Protein AF-A0A0L0KNT8-F1 (afdb_monomer)

Structure (mmCIF, N/CA/C/O backbone):
data_AF-A0A0L0KNT8-F1
#
_entry.id   AF-A0A0L0KNT8-F1
#
loop_
_atom_site.group_PDB
_atom_site.id
_atom_site.type_symbol
_atom_site.label_atom_id
_atom_site.label_alt_id
_atom_site.label_comp_id
_atom_site.label_asym_id
_atom_site.label_entity_id
_atom_site.label_seq_id
_atom_site.pdbx_PDB_ins_code
_atom_site.Cartn_x
_atom_site.Cartn_y
_atom_site.Cartn_z
_atom_site.occupancy
_atom_site.B_iso_or_equiv
_atom_site.auth_seq_id
_atom_site.auth_comp_id
_atom_site.auth_asym_id
_atom_site.auth_atom_id
_atom_site.pdbx_PDB_model_num
ATOM 1 N N . MET A 1 1 ? 14.804 -10.723 41.175 1.00 29.88 1 MET A N 1
ATOM 2 C CA . MET A 1 1 ? 15.323 -9.445 40.642 1.00 29.88 1 MET A CA 1
ATOM 3 C C . MET A 1 1 ? 15.356 -9.593 39.135 1.00 29.88 1 MET A C 1
ATOM 5 O O . MET A 1 1 ? 15.985 -10.533 38.686 1.00 29.88 1 MET A O 1
ATOM 9 N N . SER A 1 2 ? 14.697 -8.823 38.293 1.00 32.34 2 SER A N 1
ATOM 10 C CA . SER A 1 2 ? 13.568 -7.904 38.384 1.00 32.34 2 SER A CA 1
ATOM 11 C C . SER A 1 2 ? 12.957 -7.936 36.984 1.00 32.34 2 SER A C 1
ATOM 13 O O . SER A 1 2 ? 13.668 -8.109 35.996 1.00 32.34 2 SER A O 1
ATOM 15 N N . ASP A 1 3 ? 11.644 -7.802 36.961 1.00 29.88 3 ASP A N 1
ATOM 16 C CA . ASP A 1 3 ? 10.773 -7.586 35.817 1.00 29.88 3 ASP A CA 1
ATOM 17 C C . ASP A 1 3 ? 11.380 -6.597 34.799 1.00 29.88 3 ASP A C 1
ATOM 19 O O . ASP A 1 3 ? 11.735 -5.472 35.154 1.00 29.88 3 ASP A O 1
ATOM 23 N N . GLN A 1 4 ? 11.537 -7.025 33.546 1.00 27.72 4 GLN A N 1
ATOM 24 C CA . GLN A 1 4 ? 11.661 -6.129 32.396 1.00 27.72 4 GLN A CA 1
ATOM 25 C C . GLN A 1 4 ? 10.495 -6.459 31.474 1.00 27.72 4 GLN A C 1
ATOM 27 O O . GLN A 1 4 ? 10.628 -7.160 30.470 1.00 27.72 4 GLN A O 1
ATOM 32 N N . SER A 1 5 ? 9.321 -5.983 31.882 1.00 27.03 5 SER A N 1
ATOM 33 C CA . SER A 1 5 ? 8.177 -5.803 31.008 1.00 27.03 5 SER A CA 1
ATOM 34 C C . SER A 1 5 ? 8.647 -5.091 29.744 1.00 27.03 5 SER A C 1
ATOM 36 O O . SER A 1 5 ? 9.167 -3.978 29.804 1.00 27.03 5 SER A O 1
ATOM 38 N N . TYR A 1 6 ? 8.483 -5.751 28.601 1.00 29.44 6 TYR A N 1
ATOM 39 C CA . TYR A 1 6 ? 8.631 -5.128 27.296 1.00 29.44 6 TYR A CA 1
ATOM 40 C C . TYR A 1 6 ? 7.567 -4.033 27.180 1.00 29.44 6 TYR A C 1
ATOM 42 O O . TYR A 1 6 ? 6.423 -4.305 26.818 1.00 29.44 6 TYR A O 1
ATOM 50 N N . GLU A 1 7 ? 7.935 -2.802 27.530 1.00 25.62 7 GLU A N 1
ATOM 51 C CA . GLU A 1 7 ? 7.176 -1.614 27.165 1.00 25.62 7 GLU A CA 1
ATOM 52 C C . GLU A 1 7 ? 7.064 -1.598 25.640 1.00 25.62 7 GLU A C 1
ATOM 54 O O . GLU A 1 7 ? 8.050 -1.525 24.899 1.00 25.62 7 GLU A O 1
ATOM 59 N N . CYS A 1 8 ? 5.835 -1.759 25.158 1.00 27.33 8 CYS A N 1
ATOM 60 C CA . CYS A 1 8 ? 5.511 -1.571 23.760 1.00 27.33 8 CYS A CA 1
ATOM 61 C C . CYS A 1 8 ? 5.682 -0.075 23.480 1.00 27.33 8 CYS A C 1
ATOM 63 O O . CYS A 1 8 ? 4.810 0.710 23.833 1.00 27.33 8 CYS A O 1
ATOM 65 N N . ASN A 1 9 ? 6.842 0.311 22.937 1.00 26.97 9 ASN A N 1
ATOM 66 C CA . ASN A 1 9 ? 7.165 1.697 22.598 1.00 26.97 9 ASN A CA 1
ATOM 67 C C . ASN A 1 9 ? 6.016 2.340 21.801 1.00 26.97 9 ASN A C 1
ATOM 69 O O . ASN A 1 9 ? 5.794 1.996 20.636 1.00 26.97 9 ASN A O 1
ATOM 73 N N . GLU A 1 10 ? 5.324 3.287 22.436 1.00 31.08 10 GLU A N 1
ATOM 74 C CA . GLU A 1 10 ? 4.189 4.043 21.892 1.00 31.08 10 GLU A CA 1
ATOM 75 C C . GLU A 1 10 ? 4.575 4.883 20.653 1.00 31.08 10 GLU A C 1
ATOM 77 O O . GLU A 1 10 ? 3.726 5.213 19.823 1.00 31.08 10 GLU A O 1
ATOM 82 N N . ASP A 1 11 ? 5.870 5.141 20.452 1.00 30.77 11 ASP A N 1
ATOM 83 C CA . ASP A 1 11 ? 6.382 6.078 19.445 1.00 30.77 11 ASP A CA 1
ATOM 84 C C . ASP A 1 11 ? 6.355 5.554 17.996 1.00 30.77 11 ASP A C 1
ATOM 86 O O . ASP A 1 11 ? 6.294 6.333 17.041 1.00 30.77 11 ASP A O 1
ATOM 90 N N . PHE A 1 12 ? 6.379 4.234 17.778 1.00 31.45 12 PHE A N 1
ATOM 91 C CA . PHE A 1 12 ? 6.441 3.682 16.413 1.00 31.45 12 PHE A CA 1
ATOM 92 C C . PHE A 1 12 ? 5.079 3.593 15.720 1.00 31.45 12 PHE A C 1
ATOM 94 O O . PHE A 1 12 ? 5.021 3.478 14.492 1.00 31.45 12 PHE A O 1
ATOM 101 N N . ASP A 1 13 ? 3.983 3.688 16.474 1.00 40.84 13 ASP A N 1
ATOM 102 C CA . ASP A 1 13 ? 2.634 3.671 15.914 1.00 40.84 13 ASP A CA 1
ATOM 103 C C . ASP A 1 13 ? 2.176 5.067 15.453 1.00 40.84 13 ASP A C 1
ATOM 105 O O . ASP A 1 13 ? 1.197 5.198 14.712 1.00 40.84 13 ASP A O 1
ATOM 109 N N . GLU A 1 14 ? 2.874 6.139 15.833 1.00 39.34 14 GLU A N 1
ATOM 110 C CA . GLU A 1 14 ? 2.407 7.509 15.619 1.00 39.34 14 GLU A CA 1
ATOM 111 C C . GLU A 1 14 ? 2.645 8.026 14.184 1.00 39.34 14 GLU A C 1
ATOM 113 O O . GLU A 1 14 ? 1.783 8.702 13.610 1.00 39.34 14 GLU A O 1
ATOM 118 N N . ALA A 1 15 ? 3.743 7.624 13.541 1.00 39.00 15 ALA A N 1
ATOM 119 C CA . ALA A 1 15 ? 4.180 8.169 12.257 1.00 39.00 15 ALA A CA 1
ATOM 120 C C . ALA A 1 15 ? 3.495 7.503 11.043 1.00 39.00 15 ALA A C 1
ATOM 122 O O . ALA A 1 15 ? 3.937 6.472 10.540 1.00 39.00 15 ALA A O 1
ATOM 123 N N . GLY A 1 16 ? 2.428 8.126 10.524 1.00 44.94 16 GLY A N 1
ATOM 124 C CA . GLY A 1 16 ? 1.939 7.842 9.162 1.00 44.94 16 GLY A CA 1
ATOM 125 C C . GLY A 1 16 ? 0.430 7.919 8.923 1.00 44.94 16 GLY A C 1
ATOM 126 O O . GLY A 1 16 ? -0.003 7.738 7.788 1.00 44.94 16 GLY A O 1
ATOM 127 N N . TRP A 1 17 ? -0.380 8.184 9.952 1.00 63.06 17 TRP A N 1
ATOM 128 C CA . TRP A 1 17 ? -1.828 7.917 9.891 1.00 63.06 17 TRP A CA 1
ATOM 129 C C . TRP A 1 17 ? -2.725 9.097 10.293 1.00 63.06 17 TRP A C 1
ATOM 131 O O . TRP A 1 17 ? -3.923 8.901 10.509 1.00 63.06 17 TRP A O 1
ATOM 141 N N . SER A 1 18 ? -2.158 10.299 10.423 1.00 63.91 18 SER A N 1
ATOM 142 C CA . SER A 1 18 ? -2.905 11.542 10.640 1.00 63.91 18 SER A CA 1
ATOM 143 C C . SER A 1 18 ? -3.620 11.996 9.363 1.00 63.91 18 SER A C 1
ATOM 145 O O . SER A 1 18 ? -3.081 11.833 8.266 1.00 63.91 18 SER A O 1
ATOM 147 N N . VAL A 1 19 ? -4.818 12.559 9.509 1.00 63.69 19 VAL A N 1
ATOM 148 C CA . VAL A 1 19 ? -5.549 13.246 8.431 1.00 63.69 19 VAL A CA 1
ATOM 149 C C . VAL A 1 19 ? -5.047 14.684 8.358 1.00 63.69 19 VAL A C 1
ATOM 151 O O . VAL A 1 19 ? -4.993 15.362 9.387 1.00 63.69 19 VAL A O 1
ATOM 154 N N . GLU A 1 20 ? -4.626 15.126 7.175 1.00 65.38 20 GLU A N 1
ATOM 155 C CA . GLU A 1 20 ? -4.210 16.510 6.946 1.00 65.38 20 GLU A CA 1
ATOM 156 C C . GLU A 1 20 ? -5.408 17.358 6.514 1.00 65.38 20 GLU A C 1
ATOM 158 O O . GLU A 1 20 ? -6.350 16.868 5.894 1.00 65.38 20 GLU A O 1
ATOM 163 N N . VAL A 1 21 ? -5.380 18.642 6.875 1.00 58.69 21 VAL A N 1
ATOM 164 C CA . VAL A 1 21 ? -6.458 19.579 6.543 1.00 58.69 21 VAL A CA 1
ATOM 165 C C . VAL A 1 21 ? -6.535 19.731 5.024 1.00 58.69 21 VAL A C 1
ATOM 167 O O . VAL A 1 21 ? -5.555 20.136 4.397 1.00 58.69 21 VAL A O 1
ATOM 170 N N . GLY A 1 22 ? -7.702 19.438 4.448 1.00 59.66 22 GLY A N 1
ATOM 171 C CA . GLY A 1 22 ? -7.943 19.476 3.004 1.00 59.66 22 GLY A CA 1
ATOM 172 C C . GLY A 1 22 ? -7.783 18.132 2.284 1.00 59.66 22 GLY A C 1
ATOM 173 O O . GLY A 1 22 ? -7.920 18.097 1.061 1.00 59.66 22 GLY A O 1
ATOM 174 N N . ASP A 1 23 ? -7.525 17.032 3.001 1.00 67.88 23 ASP A N 1
ATOM 175 C CA . ASP A 1 23 ? -7.540 15.687 2.418 1.00 67.88 23 ASP A CA 1
ATOM 176 C C . ASP A 1 23 ? -8.951 15.338 1.900 1.00 67.88 23 ASP A C 1
ATOM 178 O O . ASP A 1 23 ? -9.941 15.470 2.616 1.00 67.88 23 ASP A O 1
ATOM 182 N N . GLU A 1 24 ? -9.072 14.774 0.692 1.00 70.75 24 GLU A N 1
ATOM 183 C CA . GLU A 1 24 ? -10.379 14.337 0.148 1.00 70.75 24 GLU A CA 1
ATOM 184 C C . GLU A 1 24 ? -11.094 13.311 1.046 1.00 70.75 24 GLU A C 1
ATOM 186 O O . GLU A 1 24 ? -12.317 13.174 1.020 1.00 70.75 24 GLU A O 1
ATOM 191 N N . VAL A 1 25 ? -10.323 12.565 1.842 1.00 78.62 25 VAL A N 1
ATOM 192 C CA . VAL A 1 25 ? -10.839 11.568 2.784 1.00 78.62 25 VAL A CA 1
ATOM 193 C C . VAL A 1 25 ? -11.255 12.178 4.124 1.00 78.62 25 VAL A C 1
ATOM 195 O O . VAL A 1 25 ? -11.935 11.502 4.892 1.00 78.62 25 VAL A O 1
ATOM 198 N N . GLU A 1 26 ? -10.892 13.432 4.408 1.00 83.50 26 GLU A N 1
ATOM 199 C CA . GLU A 1 26 ? -11.141 14.103 5.688 1.00 83.50 26 GLU A CA 1
ATOM 200 C C . GLU A 1 26 ? -12.624 14.074 6.096 1.00 83.50 26 GLU A C 1
ATOM 202 O O . GLU A 1 26 ? -12.901 13.589 7.198 1.00 83.50 26 GLU A O 1
ATOM 207 N N . PRO A 1 27 ? -13.601 14.450 5.242 1.00 89.25 27 PRO A N 1
ATOM 208 C CA . PRO A 1 27 ? -15.012 14.428 5.637 1.00 89.25 27 PRO A CA 1
ATOM 209 C C . PRO A 1 27 ? -15.505 13.017 5.980 1.00 89.25 27 PRO A C 1
ATOM 211 O O . PRO A 1 27 ? -16.296 12.827 6.902 1.00 89.25 27 PRO A O 1
ATOM 214 N N . MET A 1 28 ? -15.009 12.004 5.262 1.00 91.00 28 MET A N 1
ATOM 215 C CA . MET A 1 28 ? -15.363 10.607 5.510 1.00 91.00 28 MET A CA 1
ATOM 216 C C . MET A 1 28 ? -14.771 10.113 6.831 1.00 91.00 28 MET A C 1
ATOM 218 O O . MET A 1 28 ? -15.457 9.445 7.601 1.00 91.00 28 MET A O 1
ATOM 222 N N . VAL A 1 29 ? -13.508 10.437 7.110 1.00 91.44 29 VAL A N 1
ATOM 223 C CA . VAL A 1 29 ? -12.837 10.018 8.347 1.00 91.44 29 VAL A CA 1
ATOM 224 C C . VAL A 1 29 ? -13.453 10.722 9.558 1.00 91.44 29 VAL A C 1
ATOM 226 O O . VAL A 1 29 ? -13.669 10.078 10.582 1.00 91.44 29 VAL A O 1
ATOM 229 N N . GLN A 1 30 ? -13.822 11.999 9.430 1.00 93.88 30 GLN A N 1
ATOM 230 C CA . GLN A 1 30 ? -14.589 12.722 10.446 1.00 93.88 30 GLN A CA 1
ATOM 231 C C . GLN A 1 30 ? -15.959 12.083 10.691 1.00 93.88 30 GLN A C 1
ATOM 233 O O . GLN A 1 30 ? -16.316 11.851 11.843 1.00 93.88 30 GLN A O 1
ATOM 238 N N . ALA A 1 31 ? -16.699 11.725 9.636 1.00 95.75 31 ALA A N 1
ATOM 239 C CA . ALA A 1 31 ? -17.991 11.054 9.779 1.00 95.75 31 ALA A CA 1
ATOM 240 C C . ALA A 1 31 ? -17.870 9.710 10.522 1.00 95.75 31 ALA A C 1
ATOM 242 O O . ALA A 1 31 ? -18.667 9.424 11.416 1.00 95.75 31 ALA A O 1
ATOM 243 N N . VAL A 1 32 ? -16.845 8.908 10.210 1.00 96.31 32 VAL A N 1
ATOM 244 C CA . VAL A 1 32 ? -16.580 7.646 10.922 1.00 96.31 32 VAL A CA 1
ATOM 245 C C . VAL A 1 32 ? -16.162 7.889 12.373 1.00 96.31 32 VAL A C 1
ATOM 247 O O . VAL A 1 32 ? -16.611 7.162 13.256 1.00 96.31 32 VAL A O 1
ATOM 250 N N . GLY A 1 33 ? -15.351 8.914 12.642 1.00 96.81 33 GLY A N 1
ATOM 251 C CA . GLY A 1 33 ? -14.981 9.307 14.004 1.00 96.81 33 GLY A CA 1
ATOM 252 C C . GLY A 1 33 ? -16.194 9.699 14.853 1.00 96.81 33 GLY A C 1
ATOM 253 O O . GLY A 1 33 ? -16.339 9.233 15.984 1.00 96.81 33 GLY A O 1
ATOM 254 N N . LEU A 1 34 ? -17.118 10.476 14.283 1.00 97.56 34 LEU A N 1
ATOM 255 C CA . LEU A 1 34 ? -18.372 10.851 14.940 1.00 97.56 34 LEU A CA 1
ATOM 256 C C . LEU A 1 34 ? -19.270 9.639 15.204 1.00 97.56 34 LEU A C 1
ATOM 258 O O . LEU A 1 34 ? -19.842 9.534 16.288 1.00 97.56 34 LEU A O 1
ATOM 262 N N . LEU A 1 35 ? -19.369 8.707 14.252 1.00 97.50 35 LEU A N 1
ATOM 263 C CA . LEU A 1 35 ? -20.126 7.470 14.445 1.00 97.50 35 LEU A CA 1
ATOM 264 C C . LEU A 1 35 ? -19.513 6.600 15.549 1.00 97.50 35 LEU A C 1
ATOM 266 O O . LEU A 1 35 ? -20.238 6.100 16.403 1.00 97.50 35 LEU A O 1
ATOM 270 N N . LEU A 1 36 ? -18.184 6.462 15.575 1.00 97.69 36 LEU A N 1
ATOM 271 C CA . LEU A 1 36 ? -17.470 5.750 16.636 1.00 97.69 36 LEU A CA 1
ATOM 272 C C . LEU A 1 36 ? -17.775 6.354 18.010 1.00 97.69 36 LEU A C 1
ATOM 274 O O . LEU A 1 36 ? -18.110 5.624 18.943 1.00 97.69 36 LEU A O 1
ATOM 278 N N . LYS A 1 37 ? -17.714 7.686 18.114 1.00 97.94 37 LYS A N 1
ATOM 279 C CA . LYS A 1 37 ? -18.064 8.414 19.335 1.00 97.94 37 LYS A CA 1
ATOM 280 C C . LYS A 1 37 ? -19.510 8.147 19.756 1.00 97.94 37 LYS A C 1
ATOM 282 O O . LYS A 1 37 ? -19.755 7.830 20.916 1.00 97.94 37 LYS A O 1
ATOM 287 N N . PHE A 1 38 ? -20.450 8.230 18.816 1.00 97.75 38 PHE A N 1
ATOM 288 C CA . PHE A 1 38 ? -21.864 7.957 19.069 1.00 97.75 38 PHE A CA 1
ATOM 289 C C . PHE A 1 38 ? -22.094 6.527 19.576 1.00 97.75 38 PHE A C 1
ATOM 291 O O . PHE A 1 38 ? -22.816 6.334 20.555 1.00 97.75 38 PHE A O 1
ATOM 298 N N . CYS A 1 39 ? -21.458 5.526 18.960 1.00 97.31 39 CYS A N 1
ATOM 299 C CA . CYS A 1 39 ? -21.545 4.135 19.407 1.00 97.31 39 CYS A CA 1
ATOM 300 C C . CYS A 1 39 ? -20.971 3.959 20.818 1.00 97.31 39 CYS A C 1
ATOM 302 O O . CYS A 1 39 ? -21.594 3.297 21.644 1.00 97.31 39 CYS A O 1
ATOM 304 N N . ARG A 1 40 ? -19.833 4.596 21.126 1.00 97.81 40 ARG A N 1
ATOM 305 C CA . ARG A 1 40 ? -19.233 4.551 22.466 1.00 97.81 40 ARG A CA 1
ATOM 306 C C . ARG A 1 40 ? -20.164 5.144 23.524 1.00 97.81 40 ARG A C 1
ATOM 308 O O . ARG A 1 40 ? -20.372 4.537 24.571 1.00 97.81 40 ARG A O 1
ATOM 315 N N . GLU A 1 41 ? -20.725 6.320 23.253 1.00 97.56 41 GLU A N 1
ATOM 316 C CA . GLU A 1 41 ? -21.647 7.001 24.170 1.00 97.56 41 GLU A CA 1
ATOM 317 C C . GLU A 1 41 ? -22.957 6.221 24.341 1.00 97.56 41 GLU A C 1
ATOM 319 O O . GLU A 1 41 ? -23.459 6.112 25.456 1.00 97.56 41 GLU A O 1
ATOM 324 N N . SER A 1 42 ? -23.459 5.598 23.271 1.00 96.62 42 SER A N 1
ATOM 325 C CA . SER A 1 42 ? -24.647 4.731 23.318 1.00 96.62 42 SER A CA 1
ATOM 326 C C . SER A 1 42 ? -24.417 3.452 24.130 1.00 96.62 42 SER A C 1
ATOM 328 O O . SER A 1 42 ? -25.347 2.950 24.754 1.00 96.62 42 SER A O 1
ATOM 330 N N . ALA A 1 43 ? -23.180 2.948 24.162 1.00 96.06 43 ALA A N 1
ATOM 331 C CA . ALA A 1 43 ? -22.766 1.840 25.020 1.00 96.06 43 ALA A CA 1
ATOM 332 C C . ALA A 1 43 ? -22.496 2.268 26.479 1.00 96.06 43 ALA A C 1
ATOM 334 O O . ALA A 1 43 ? -22.154 1.430 27.311 1.00 96.06 43 ALA A O 1
ATOM 335 N N . GLY A 1 44 ? -22.624 3.561 26.8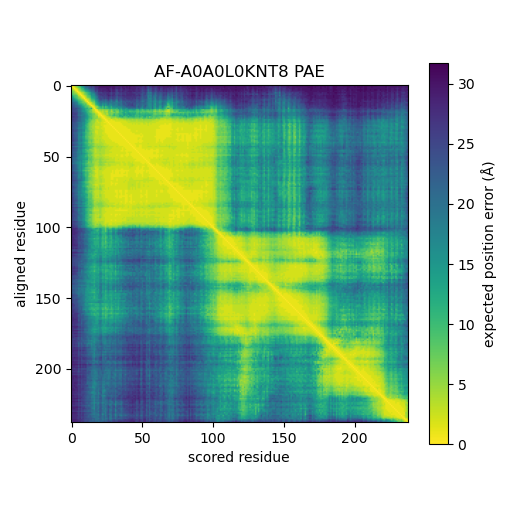05 1.00 96.38 44 GLY A N 1
ATOM 336 C CA . GLY A 1 44 ? -22.389 4.092 28.150 1.00 96.38 44 GLY A CA 1
ATOM 337 C C . GLY A 1 44 ? -20.920 4.111 28.578 1.00 96.38 44 GLY A C 1
ATOM 338 O O . GLY A 1 44 ? -20.644 4.267 29.763 1.00 96.38 44 GLY A O 1
ATOM 339 N N . MET A 1 45 ? -19.977 3.959 27.643 1.00 97.12 45 MET A N 1
ATOM 340 C CA . MET A 1 45 ? -18.549 3.892 27.957 1.00 97.12 45 MET A CA 1
ATOM 341 C C . MET A 1 45 ? -17.900 5.275 27.905 1.00 97.12 45 MET A C 1
ATOM 343 O O . MET A 1 45 ? -18.074 6.036 26.949 1.00 97.12 45 MET A O 1
ATOM 347 N N . SER A 1 46 ? -17.072 5.594 28.893 1.00 97.25 46 SER A N 1
ATOM 348 C CA . SER A 1 46 ? -16.157 6.733 28.821 1.00 97.25 46 SER A CA 1
ATOM 349 C C . SER A 1 46 ? -15.011 6.469 27.834 1.00 97.25 46 SER A C 1
ATOM 351 O O . SER A 1 46 ? -14.725 5.333 27.451 1.00 97.25 46 SER A O 1
ATOM 353 N N . VAL A 1 47 ? -14.311 7.533 27.428 1.00 96.44 47 VAL A N 1
ATOM 354 C CA . VAL A 1 47 ? -13.103 7.416 26.589 1.00 96.44 47 VAL A CA 1
ATOM 355 C C . VAL A 1 47 ? -12.036 6.552 27.271 1.00 96.44 47 VAL A C 1
ATOM 357 O O . VAL A 1 47 ? -11.377 5.773 26.593 1.00 96.44 47 VAL A O 1
ATOM 360 N N . VAL A 1 48 ? -11.895 6.661 28.596 1.00 95.81 48 VAL A N 1
ATOM 361 C CA . VAL A 1 48 ? -10.910 5.910 29.393 1.00 95.81 48 VAL A CA 1
ATOM 362 C C . VAL A 1 48 ? -11.230 4.417 29.393 1.00 95.81 48 VAL A C 1
ATOM 364 O O . VAL A 1 48 ? -10.367 3.591 29.102 1.00 95.81 48 VAL A O 1
ATOM 367 N N . GLU A 1 49 ? -12.488 4.063 29.659 1.00 96.38 49 GLU A N 1
ATOM 368 C CA . GLU A 1 49 ? -12.936 2.666 29.664 1.00 96.38 49 GLU A CA 1
ATOM 369 C C . GLU A 1 49 ? -12.802 2.042 28.276 1.00 96.38 49 GLU A C 1
ATOM 371 O O . GLU A 1 49 ? -12.272 0.938 28.136 1.00 96.38 49 GLU A O 1
ATOM 376 N N . PHE A 1 50 ? -13.215 2.768 27.235 1.00 96.44 50 PHE A N 1
ATOM 377 C CA . PHE A 1 50 ? -13.102 2.282 25.866 1.00 96.44 50 PHE A CA 1
ATOM 378 C C . PHE A 1 50 ? -11.641 2.120 25.428 1.00 96.44 50 PHE A C 1
ATOM 380 O O . PHE A 1 50 ? -11.288 1.106 24.826 1.00 96.44 50 PHE A O 1
ATOM 387 N N . ALA A 1 51 ? -10.767 3.067 25.779 1.00 93.31 51 ALA A N 1
ATOM 388 C CA . ALA A 1 51 ? -9.327 2.966 25.554 1.00 93.31 51 ALA A CA 1
ATOM 389 C C . ALA A 1 51 ? -8.744 1.699 26.209 1.00 93.31 51 ALA A C 1
ATOM 391 O O . ALA A 1 51 ? -8.038 0.931 25.549 1.00 93.31 51 ALA A O 1
ATOM 392 N N . GLY A 1 52 ? -9.130 1.420 27.460 1.00 90.69 52 GLY A N 1
ATOM 393 C CA . GLY A 1 52 ? -8.736 0.216 28.193 1.00 90.69 52 GLY A CA 1
ATOM 394 C C . GLY A 1 52 ? -9.183 -1.084 27.517 1.00 90.69 52 GLY A C 1
ATOM 395 O O . GLY A 1 52 ? -8.358 -1.968 27.276 1.00 90.69 52 GLY A O 1
ATOM 396 N N . VAL A 1 53 ? -10.459 -1.190 27.132 1.00 92.81 53 VAL A N 1
ATOM 397 C CA . VAL A 1 53 ? -11.004 -2.368 26.422 1.00 92.81 53 VAL A CA 1
ATOM 398 C C . VAL A 1 53 ? -10.315 -2.573 25.070 1.00 92.81 53 VAL A C 1
ATOM 400 O O . VAL A 1 53 ? -9.931 -3.688 24.682 1.00 92.81 53 VAL A O 1
ATOM 403 N N . MET A 1 54 ? -10.076 -1.478 24.353 1.00 89.19 54 MET A N 1
ATOM 404 C CA . MET A 1 54 ? -9.414 -1.523 23.058 1.00 89.19 54 MET A CA 1
ATOM 405 C C . MET A 1 54 ? -7.907 -1.786 23.171 1.00 89.19 54 MET A C 1
ATOM 407 O O . MET A 1 54 ? -7.340 -2.279 22.194 1.00 89.19 54 MET A O 1
ATOM 411 N N . ARG A 1 55 ? -7.297 -1.583 24.350 1.00 88.25 55 ARG A N 1
ATOM 412 C CA . ARG A 1 55 ? -5.844 -1.585 24.609 1.00 88.25 55 ARG A CA 1
ATOM 413 C C . ARG A 1 55 ? -5.100 -0.517 23.801 1.00 88.25 55 ARG A C 1
ATOM 415 O O . ARG A 1 55 ? -4.058 -0.786 23.213 1.00 88.25 55 ARG A O 1
ATOM 422 N N . TYR A 1 56 ? -5.672 0.682 23.752 1.00 85.19 56 TYR A N 1
ATOM 423 C CA . TYR A 1 56 ? -5.065 1.872 23.153 1.00 85.19 56 TYR A CA 1
ATOM 424 C C . TYR A 1 56 ? -4.983 2.988 24.197 1.00 85.19 56 TYR A C 1
ATOM 426 O O . TYR A 1 56 ? -5.752 2.994 25.152 1.00 85.19 56 TYR A O 1
ATOM 434 N N . GLY A 1 57 ? -4.090 3.959 24.002 1.00 85.69 57 GLY A N 1
ATOM 435 C CA . GLY A 1 57 ? -4.069 5.175 24.818 1.00 85.69 57 GLY A CA 1
ATOM 436 C C . GLY A 1 57 ? -5.295 6.063 24.569 1.00 85.69 57 GLY A C 1
ATOM 437 O O . GLY A 1 57 ? -5.838 6.107 23.461 1.00 85.69 57 GLY A O 1
ATOM 438 N N . GLU A 1 58 ? -5.724 6.820 25.580 1.00 91.56 58 GLU A N 1
ATOM 439 C CA . GLU A 1 58 ? -6.904 7.689 25.466 1.00 91.56 58 GLU A CA 1
ATOM 440 C C . GLU A 1 58 ? -6.766 8.757 24.372 1.00 91.56 58 GLU A C 1
ATOM 442 O O . GLU A 1 58 ? -7.736 9.093 23.693 1.00 91.56 58 GLU A O 1
ATOM 447 N N . ASP A 1 59 ? -5.562 9.304 24.190 1.00 89.00 59 ASP A N 1
ATOM 448 C CA . ASP A 1 59 ? -5.284 10.303 23.155 1.00 89.00 59 ASP A CA 1
ATOM 449 C C . ASP A 1 59 ? -5.526 9.741 21.745 1.00 89.00 59 ASP A C 1
ATOM 451 O O . ASP A 1 59 ? -6.099 10.411 20.884 1.00 89.00 59 ASP A O 1
ATOM 455 N N . MET A 1 60 ? -5.198 8.465 21.527 1.00 87.31 60 MET A N 1
ATOM 456 C CA . MET A 1 60 ? -5.486 7.777 20.271 1.00 87.31 60 MET A CA 1
ATOM 457 C C . MET A 1 60 ? -6.996 7.665 20.029 1.00 87.31 60 MET A C 1
ATOM 459 O O . MET A 1 60 ? -7.451 7.941 18.918 1.00 87.31 60 MET A O 1
ATOM 463 N N . ILE A 1 61 ? -7.787 7.333 21.057 1.00 93.94 61 ILE A N 1
ATOM 464 C CA . ILE A 1 61 ? -9.255 7.313 20.950 1.00 93.94 61 ILE A CA 1
ATOM 465 C C . ILE A 1 61 ? -9.790 8.707 20.605 1.00 93.94 61 ILE A C 1
ATOM 467 O O . ILE A 1 61 ? -10.571 8.843 19.665 1.00 93.94 61 ILE A O 1
ATOM 471 N N . ARG A 1 62 ? -9.308 9.763 21.274 1.00 94.44 62 ARG A N 1
ATOM 472 C CA . ARG A 1 62 ? -9.708 11.152 20.974 1.00 94.44 62 ARG A CA 1
ATOM 473 C C . ARG A 1 62 ? -9.352 11.562 19.543 1.00 94.44 62 ARG A C 1
ATOM 475 O O . ARG A 1 62 ? -10.165 12.192 18.866 1.00 94.44 62 ARG A O 1
ATOM 482 N N . LYS A 1 63 ? -8.165 11.187 19.051 1.00 91.38 63 LYS A N 1
ATOM 483 C CA . LYS A 1 63 ? -7.734 11.430 17.662 1.00 91.38 63 LYS A CA 1
ATOM 484 C C . LYS A 1 63 ? -8.639 10.712 16.651 1.00 91.38 63 LYS A C 1
ATOM 486 O O . LYS A 1 63 ? -8.964 11.304 15.622 1.00 91.38 63 LYS A O 1
ATOM 491 N N . LEU A 1 64 ? -9.048 9.473 16.935 1.00 93.12 64 LEU A N 1
ATOM 492 C CA . LEU A 1 64 ? -9.956 8.694 16.084 1.00 93.12 64 LEU A CA 1
ATOM 493 C C . LEU A 1 64 ? -11.372 9.283 16.070 1.00 93.12 64 LEU A C 1
ATOM 495 O O . LEU A 1 64 ? -11.913 9.528 14.996 1.00 93.12 64 LEU A O 1
ATOM 499 N N . GLU A 1 65 ? -11.948 9.572 17.240 1.00 95.81 65 GLU A N 1
ATOM 500 C CA . GLU A 1 65 ? -13.282 10.182 17.358 1.00 95.81 65 GLU A CA 1
ATOM 501 C C . GLU A 1 65 ? -13.343 11.572 16.721 1.00 95.81 65 GLU A C 1
ATOM 503 O O . GLU A 1 65 ? -14.337 11.940 16.102 1.00 95.81 65 GLU A O 1
ATOM 508 N N . GLY A 1 66 ? -12.255 12.337 16.828 1.00 93.25 66 GLY A N 1
ATOM 509 C CA . GLY A 1 66 ? -12.121 13.642 16.189 1.00 93.25 66 GLY A CA 1
ATOM 510 C C . GLY A 1 66 ? -11.815 13.588 14.691 1.00 93.25 66 GLY A C 1
ATOM 511 O O . GLY A 1 66 ? -11.565 14.639 14.107 1.00 93.25 66 GLY A O 1
ATOM 512 N N . GLY A 1 67 ? -11.747 12.401 14.076 1.00 90.62 67 GLY A N 1
ATOM 513 C CA . GLY A 1 67 ? -11.440 12.248 12.652 1.00 90.62 67 GLY A CA 1
ATOM 514 C C . GLY A 1 67 ? -10.025 12.676 12.254 1.00 90.62 67 GLY A C 1
ATOM 515 O O . GLY A 1 67 ? -9.734 12.809 11.071 1.00 90.62 67 GLY A O 1
ATOM 516 N N . ARG A 1 68 ? -9.124 12.890 13.221 1.00 88.19 68 ARG A N 1
ATOM 517 C CA . ARG A 1 68 ? -7.733 13.312 12.977 1.00 88.19 68 ARG A CA 1
ATOM 518 C C . ARG A 1 68 ? -6.828 12.144 12.605 1.00 88.19 68 ARG A C 1
ATOM 520 O O . ARG A 1 68 ? -5.664 12.347 12.267 1.00 88.19 68 ARG A O 1
ATOM 527 N N . ARG A 1 69 ? -7.336 10.916 12.701 1.00 85.56 69 ARG A N 1
ATOM 528 C CA . ARG A 1 69 ? -6.609 9.680 12.421 1.00 85.56 69 ARG A CA 1
ATOM 529 C C . ARG A 1 69 ? -7.521 8.689 11.717 1.00 85.56 69 ARG A C 1
ATOM 531 O O . ARG A 1 69 ? -8.636 8.459 12.168 1.00 85.56 69 ARG A O 1
ATOM 538 N N . ILE A 1 70 ? -7.030 8.071 10.642 1.00 86.62 70 ILE A N 1
ATOM 539 C CA . ILE A 1 70 ? -7.800 7.067 9.895 1.00 86.62 70 ILE A CA 1
ATOM 540 C C . ILE A 1 70 ? -7.838 5.760 10.708 1.00 86.62 70 ILE A C 1
ATOM 542 O O . ILE A 1 70 ? -6.767 5.189 10.957 1.00 86.62 70 ILE A O 1
ATOM 546 N N . PRO A 1 71 ? -9.011 5.233 11.110 1.00 88.12 71 PRO A N 1
ATOM 547 C CA . PRO A 1 71 ? -9.108 3.965 11.834 1.00 88.12 71 PRO A CA 1
ATOM 548 C C . PRO A 1 71 ? -8.486 2.788 11.067 1.00 88.12 71 PRO A C 1
ATOM 550 O O . PRO A 1 71 ? -8.467 2.753 9.833 1.00 88.12 71 PRO A O 1
ATOM 553 N N . ARG A 1 72 ? -7.933 1.808 11.792 1.00 82.06 72 ARG A N 1
ATOM 554 C CA . ARG A 1 72 ? -7.501 0.529 11.196 1.00 82.06 72 ARG A CA 1
ATOM 555 C C . ARG A 1 72 ? -8.740 -0.351 10.959 1.00 82.06 72 ARG A C 1
ATOM 557 O O . ARG A 1 72 ? -9.622 -0.338 11.813 1.00 82.06 72 ARG A O 1
ATOM 564 N N . PRO A 1 73 ? -8.795 -1.179 9.898 1.00 85.06 73 PRO A N 1
ATOM 565 C CA . PRO A 1 73 ? -9.897 -2.127 9.716 1.00 85.06 73 PRO A CA 1
ATOM 566 C C . PRO A 1 73 ? -10.119 -3.029 10.939 1.00 85.06 73 PRO A C 1
ATOM 568 O O . PRO A 1 73 ? -11.225 -3.086 11.458 1.00 85.06 73 PRO A O 1
ATOM 571 N N . GLY A 1 74 ? -9.050 -3.619 11.489 1.00 82.81 74 GLY A N 1
ATOM 572 C CA . GLY A 1 74 ? -9.148 -4.437 12.707 1.00 82.81 74 GLY A CA 1
ATOM 573 C C . GLY A 1 74 ? -9.550 -3.653 13.964 1.00 82.81 74 GLY A C 1
ATOM 574 O O . GLY A 1 74 ? -10.167 -4.215 14.861 1.00 82.81 74 GLY A O 1
ATOM 575 N N . PHE A 1 75 ? -9.258 -2.346 14.024 1.00 91.44 75 PHE A N 1
ATOM 576 C CA . PHE A 1 75 ? -9.783 -1.490 15.093 1.00 91.44 75 PHE A CA 1
ATOM 577 C C . PHE A 1 75 ? -11.302 -1.345 14.964 1.00 91.44 75 PHE A C 1
ATOM 579 O O . PHE A 1 75 ? -11.996 -1.481 15.962 1.00 91.44 75 PHE A O 1
ATOM 586 N N . LEU A 1 76 ? -11.814 -1.094 13.752 1.00 93.50 76 LEU A N 1
ATOM 587 C CA . LEU A 1 76 ? -13.251 -0.945 13.513 1.00 93.50 76 LEU A CA 1
ATOM 588 C C . LEU A 1 76 ? -14.017 -2.236 13.790 1.00 93.50 76 LEU A C 1
ATOM 590 O O . LEU A 1 76 ? -15.078 -2.172 14.391 1.00 93.50 76 LEU A O 1
ATOM 594 N N . ASP A 1 77 ? -13.476 -3.390 13.401 1.00 92.44 77 ASP A N 1
ATOM 595 C CA . ASP A 1 77 ? -14.107 -4.688 13.663 1.00 92.44 77 ASP A CA 1
ATOM 596 C C . ASP A 1 77 ? -14.207 -5.000 15.164 1.00 92.44 77 ASP A C 1
ATOM 598 O O . ASP A 1 77 ? -15.267 -5.378 15.673 1.00 92.44 77 ASP A O 1
ATOM 602 N N . LYS A 1 78 ? -13.110 -4.768 15.897 1.00 92.19 78 LYS A N 1
ATOM 603 C CA . LYS A 1 78 ? -13.101 -4.928 17.351 1.00 92.19 78 LYS A CA 1
ATOM 604 C C . LYS A 1 78 ? -14.028 -3.909 18.020 1.00 92.19 78 LYS A C 1
ATOM 606 O O . LYS A 1 78 ? -14.845 -4.301 18.840 1.00 92.19 78 LYS A O 1
ATOM 611 N N . ALA A 1 79 ? -13.966 -2.634 17.633 1.00 95.44 79 ALA A N 1
ATOM 612 C CA . ALA A 1 79 ? -14.839 -1.592 18.173 1.00 95.44 79 ALA A CA 1
ATOM 613 C C . ALA A 1 79 ? -16.324 -1.894 17.921 1.00 95.44 79 ALA A C 1
ATOM 615 O O . ALA A 1 79 ? -17.141 -1.683 18.808 1.00 95.44 79 ALA A O 1
ATOM 616 N N . ASP A 1 80 ? -16.674 -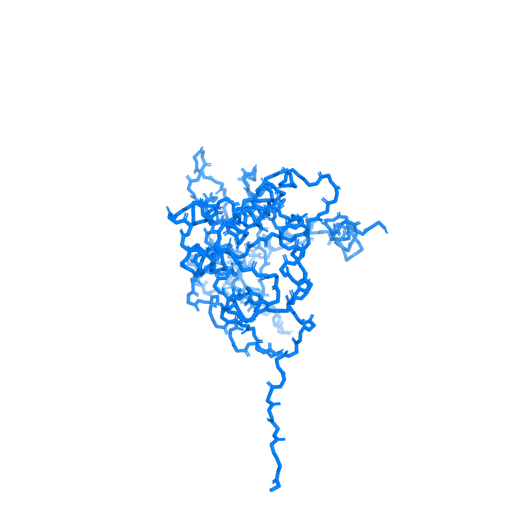2.425 16.745 1.00 97.31 80 ASP A N 1
ATOM 617 C CA . ASP A 1 80 ? -18.041 -2.848 16.425 1.00 97.31 80 ASP A CA 1
ATOM 618 C C . ASP A 1 80 ? -18.553 -3.904 17.410 1.00 97.31 80 ASP A C 1
ATOM 620 O O . ASP A 1 80 ? -19.693 -3.837 17.864 1.00 97.31 80 ASP A O 1
ATOM 624 N N . THR A 1 81 ? -17.677 -4.845 17.766 1.00 96.00 81 THR A N 1
ATOM 625 C CA . THR A 1 81 ? -17.976 -5.947 18.683 1.00 96.00 81 THR A CA 1
ATOM 626 C C . THR A 1 81 ? -18.097 -5.458 20.127 1.00 96.00 81 THR A C 1
ATOM 628 O O . THR A 1 81 ? -19.109 -5.718 20.770 1.00 96.00 81 THR A O 1
ATOM 631 N N . GLU A 1 82 ? -17.107 -4.710 20.620 1.00 95.56 82 GLU A N 1
ATOM 632 C CA . GLU A 1 82 ? -17.056 -4.234 22.012 1.00 95.56 82 GLU A CA 1
ATOM 633 C C . GLU A 1 82 ? -18.154 -3.207 22.323 1.00 95.56 82 GLU A C 1
ATOM 635 O O . GLU A 1 82 ? -18.685 -3.176 23.429 1.00 95.56 82 GLU A O 1
ATOM 640 N N . LEU A 1 83 ? -18.522 -2.376 21.342 1.00 96.19 83 LEU A N 1
ATOM 641 C CA . LEU A 1 83 ? -19.570 -1.365 21.498 1.00 96.19 83 LEU A CA 1
ATOM 642 C C . LEU A 1 83 ? -20.969 -1.884 21.139 1.00 96.19 83 LEU A C 1
ATOM 644 O O . LEU A 1 83 ? -21.937 -1.134 21.245 1.00 96.19 83 LEU A O 1
ATOM 648 N N . GLY A 1 84 ? -21.092 -3.128 20.663 1.00 95.06 84 GLY A N 1
ATOM 649 C CA . GLY A 1 84 ? -22.366 -3.672 20.190 1.00 95.06 84 GLY A CA 1
ATOM 650 C C . GLY A 1 84 ? -22.970 -2.864 19.033 1.00 95.06 84 GLY A C 1
ATOM 651 O O . GLY A 1 84 ? -24.185 -2.684 18.971 1.00 95.06 84 GLY A O 1
ATOM 652 N N . ALA A 1 85 ? -22.139 -2.369 18.110 1.00 94.12 85 ALA A N 1
ATOM 653 C CA . ALA A 1 85 ? -22.533 -1.428 17.056 1.00 94.12 85 ALA A CA 1
ATOM 654 C C . ALA A 1 85 ? -23.264 -2.072 15.860 1.00 94.12 85 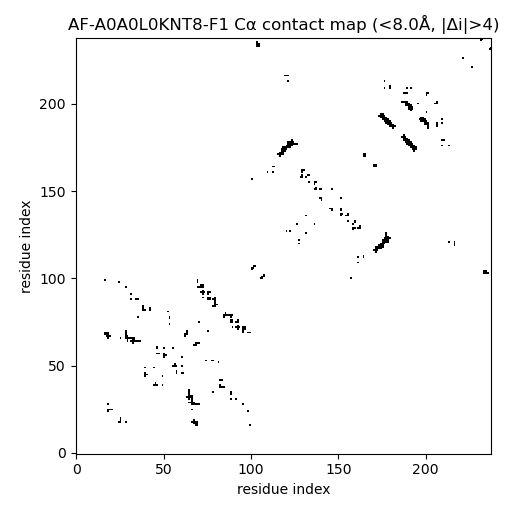ALA A C 1
ATOM 656 O O . ALA A 1 85 ? -23.506 -1.402 14.860 1.00 94.12 85 ALA A O 1
ATOM 657 N N . GLN A 1 86 ? -23.620 -3.359 15.940 1.00 93.69 86 GLN A N 1
ATOM 658 C CA . GLN A 1 86 ? -24.459 -4.068 14.958 1.00 93.69 86 GLN A CA 1
ATO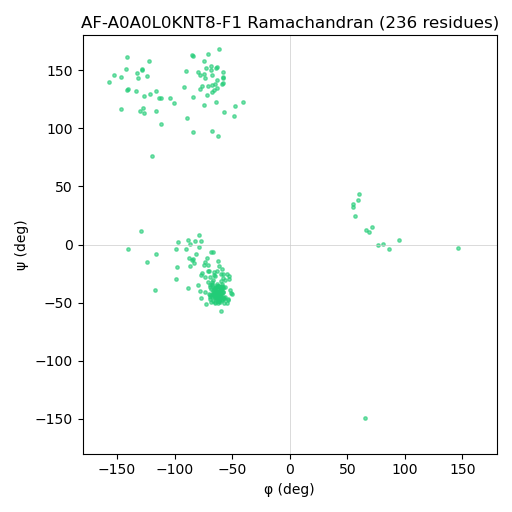M 659 C C . GLN A 1 86 ? -23.947 -3.989 13.503 1.00 93.69 86 GLN A C 1
ATOM 661 O O . GLN A 1 86 ? -24.727 -3.981 12.554 1.00 93.69 86 GLN A O 1
ATOM 666 N N . GLY A 1 87 ? -22.629 -3.936 13.298 1.00 93.00 87 GLY A N 1
ATOM 667 C CA . GLY A 1 87 ? -22.011 -3.842 11.975 1.00 93.00 87 GLY A CA 1
ATOM 668 C C . GLY A 1 87 ? -21.870 -2.420 11.422 1.00 93.00 87 GLY A C 1
ATOM 669 O O . GLY A 1 87 ? -21.266 -2.250 10.356 1.00 93.00 87 GLY A O 1
ATOM 670 N N . HIS A 1 88 ? -22.379 -1.396 12.114 1.00 94.81 88 HIS A N 1
ATOM 671 C CA . HIS A 1 88 ? -22.305 -0.005 11.663 1.00 94.81 88 HIS A CA 1
ATOM 672 C C . HIS A 1 88 ? -20.875 0.539 11.596 1.00 94.81 88 HIS A C 1
ATOM 674 O O . HIS A 1 88 ? -20.607 1.412 10.776 1.00 94.81 88 HIS A O 1
ATOM 680 N N . LEU A 1 89 ? -19.941 0.022 12.399 1.00 96.06 89 LEU A N 1
ATOM 681 C CA . LEU A 1 89 ? -18.524 0.385 12.299 1.00 96.06 89 LEU A CA 1
ATOM 682 C C . LEU A 1 89 ? -17.799 -0.529 11.309 1.00 96.06 89 LEU A C 1
ATOM 684 O O . LEU A 1 89 ? -16.967 -0.067 10.522 1.00 96.06 89 LEU A O 1
ATOM 688 N N . ARG A 1 90 ? -18.167 -1.815 11.281 1.00 93.81 90 ARG A N 1
ATOM 689 C CA . ARG A 1 90 ? -17.581 -2.821 10.383 1.00 93.81 90 ARG A CA 1
ATOM 690 C C . ARG A 1 90 ? -17.741 -2.460 8.899 1.00 93.81 90 ARG A C 1
ATOM 692 O O . ARG A 1 90 ? -16.819 -2.688 8.115 1.00 93.81 90 ARG A O 1
ATOM 699 N N . VAL A 1 91 ? -18.853 -1.835 8.503 1.00 95.31 91 VAL A N 1
ATOM 700 C CA . VAL A 1 91 ? -19.089 -1.414 7.104 1.00 95.31 91 VAL A CA 1
ATOM 701 C C . VAL A 1 91 ? -18.028 -0.430 6.579 1.00 95.31 91 VAL A C 1
ATOM 703 O O . VAL A 1 91 ? -17.753 -0.388 5.380 1.00 95.31 91 VAL A O 1
ATOM 706 N N . PHE A 1 92 ? -17.370 0.324 7.467 1.00 94.38 92 PHE A N 1
ATOM 707 C CA . PHE A 1 92 ? -16.349 1.303 7.092 1.00 94.38 92 PHE A CA 1
ATOM 708 C C . PHE A 1 92 ? -14.937 0.720 6.964 1.00 94.38 92 PHE A C 1
ATOM 710 O O . PHE A 1 92 ? -14.020 1.451 6.587 1.00 94.38 92 PHE A O 1
ATOM 717 N N . MET A 1 93 ? -14.735 -0.583 7.190 1.00 87.06 93 MET A N 1
ATOM 718 C CA . MET A 1 93 ? -13.415 -1.212 7.056 1.00 87.06 93 MET A CA 1
ATOM 719 C C . MET A 1 93 ? -12.797 -1.029 5.665 1.00 87.06 93 MET A C 1
ATOM 721 O O . MET A 1 93 ? -11.651 -0.588 5.570 1.00 87.06 93 MET A O 1
ATOM 725 N N . GLU A 1 94 ? -13.533 -1.322 4.587 1.00 80.62 94 GLU A N 1
ATOM 726 C CA . GLU A 1 94 ? -13.017 -1.151 3.220 1.00 80.62 94 GLU A CA 1
ATOM 727 C C . GLU A 1 94 ? -12.827 0.325 2.832 1.00 80.62 94 GLU A C 1
ATOM 729 O O . GLU A 1 94 ? -11.760 0.665 2.310 1.00 80.62 94 GLU A O 1
ATOM 734 N N . PRO A 1 95 ? -13.780 1.240 3.114 1.00 85.38 95 PRO A N 1
ATOM 735 C CA . PRO A 1 95 ? -13.552 2.672 2.946 1.00 85.38 95 PRO A CA 1
ATOM 736 C C . PRO A 1 95 ? -12.303 3.184 3.672 1.00 85.38 95 PRO A C 1
ATOM 738 O O . PRO A 1 95 ? -11.487 3.865 3.052 1.00 85.38 95 PRO A O 1
ATOM 741 N N . MET A 1 96 ? -12.095 2.815 4.942 1.00 86.00 96 MET A N 1
ATOM 742 C CA . MET A 1 96 ? -10.915 3.237 5.708 1.00 86.00 96 MET A CA 1
ATOM 743 C C . MET A 1 96 ? -9.628 2.581 5.201 1.00 86.00 96 MET A C 1
ATOM 745 O O . MET A 1 96 ? -8.582 3.232 5.165 1.00 86.00 96 MET A O 1
ATOM 749 N N . ARG A 1 97 ? -9.687 1.323 4.741 1.00 79.44 97 ARG A N 1
ATOM 750 C CA . ARG A 1 97 ? -8.566 0.667 4.055 1.00 79.44 97 ARG A CA 1
ATOM 751 C C . ARG A 1 97 ? -8.171 1.452 2.798 1.00 79.44 97 ARG A C 1
ATOM 753 O O . ARG A 1 97 ? -7.000 1.774 2.627 1.00 79.44 97 ARG A O 1
ATOM 760 N N . ARG A 1 98 ? -9.132 1.832 1.952 1.00 71.62 98 ARG A N 1
ATOM 761 C CA . ARG A 1 98 ? -8.875 2.639 0.744 1.00 71.62 98 ARG A CA 1
ATOM 762 C C . ARG A 1 98 ? -8.376 4.044 1.071 1.00 71.62 98 ARG A C 1
ATOM 764 O O . ARG A 1 98 ? -7.452 4.522 0.418 1.00 71.62 98 ARG A O 1
ATOM 771 N N . ALA A 1 99 ? -8.952 4.693 2.082 1.00 75.88 99 ALA A N 1
ATOM 772 C CA . ALA A 1 99 ? -8.522 6.013 2.533 1.00 75.88 99 ALA A CA 1
ATOM 773 C C . ALA A 1 99 ? -7.056 6.002 2.994 1.00 75.88 99 ALA A C 1
ATOM 775 O O . ALA A 1 99 ? -6.298 6.905 2.648 1.00 75.88 99 ALA A O 1
ATOM 776 N N . ARG A 1 100 ? -6.623 4.928 3.673 1.00 68.62 100 ARG A N 1
ATOM 777 C CA . ARG A 1 100 ? -5.211 4.712 4.034 1.00 68.62 100 ARG A CA 1
ATOM 778 C C . ARG A 1 100 ? -4.288 4.618 2.819 1.00 68.62 100 ARG A C 1
ATOM 780 O O . ARG A 1 100 ? -3.170 5.119 2.884 1.00 68.62 100 ARG A O 1
ATOM 787 N N . TYR A 1 101 ? -4.736 4.016 1.717 1.00 60.56 101 TYR A N 1
ATOM 788 C CA . TYR A 1 101 ? -3.916 3.866 0.508 1.00 60.56 101 TYR A CA 1
ATOM 789 C C . TYR A 1 101 ? -3.802 5.136 -0.332 1.00 60.56 101 TYR A C 1
ATOM 791 O O . TYR A 1 101 ? -2.804 5.305 -1.031 1.00 60.56 101 TYR A O 1
ATOM 799 N N . ARG A 1 102 ? -4.784 6.043 -0.259 1.00 57.41 102 ARG A N 1
ATOM 800 C CA . ARG A 1 102 ? -4.767 7.292 -1.034 1.00 57.41 102 ARG A CA 1
ATOM 801 C C . ARG A 1 102 ? -3.769 8.336 -0.521 1.00 57.41 102 ARG A C 1
ATOM 803 O O . ARG A 1 102 ? -3.448 9.251 -1.273 1.00 57.41 102 ARG A O 1
ATOM 810 N N . LYS A 1 103 ? -3.225 8.205 0.696 1.00 54.69 103 LYS A N 1
ATOM 811 C CA . LYS A 1 103 ? -2.322 9.220 1.261 1.00 54.69 103 LYS A CA 1
ATOM 812 C C . LYS A 1 103 ? -0.936 9.229 0.586 1.00 54.69 103 LYS A C 1
ATOM 814 O O . LYS A 1 103 ? -0.240 8.211 0.517 1.00 54.69 103 LYS A O 1
ATOM 819 N N . GLY A 1 104 ? -0.507 10.415 0.149 1.00 57.56 104 GLY A N 1
ATOM 820 C CA . GLY A 1 104 ? 0.868 10.724 -0.260 1.00 57.56 104 GLY A CA 1
ATOM 821 C C . GLY A 1 104 ? 1.366 9.979 -1.505 1.00 57.56 104 GLY A C 1
ATOM 822 O O . GLY A 1 104 ? 0.606 9.633 -2.410 1.00 57.56 104 GLY A O 1
ATOM 823 N N . ALA A 1 105 ? 2.676 9.713 -1.545 1.00 56.78 105 ALA A N 1
ATOM 824 C CA . ALA A 1 105 ? 3.346 9.077 -2.681 1.00 56.78 105 ALA A CA 1
ATOM 825 C C . ALA A 1 105 ? 2.720 7.733 -3.106 1.00 56.78 105 ALA A C 1
ATOM 827 O O . ALA A 1 105 ? 2.851 7.354 -4.263 1.00 56.78 105 ALA A O 1
ATOM 828 N N . ARG A 1 106 ? 2.031 7.016 -2.205 1.00 63.56 106 ARG A N 1
ATOM 829 C CA . ARG A 1 106 ? 1.439 5.695 -2.477 1.00 63.56 106 ARG A CA 1
ATOM 830 C C . ARG A 1 106 ? 0.148 5.769 -3.296 1.00 63.56 106 ARG A C 1
ATOM 832 O O . ARG A 1 106 ? 0.028 5.061 -4.294 1.00 63.56 106 ARG A O 1
ATOM 839 N N . GLY A 1 107 ? -0.771 6.664 -2.932 1.00 64.62 107 GLY A N 1
ATOM 840 C CA . GLY A 1 107 ? -2.001 6.896 -3.696 1.00 64.62 107 GLY A CA 1
ATOM 841 C C . GLY A 1 107 ? -1.698 7.428 -5.093 1.00 64.62 107 GLY A C 1
ATOM 842 O O . GLY A 1 107 ? -2.181 6.895 -6.093 1.00 64.62 107 GLY A O 1
ATOM 843 N N . ARG A 1 108 ? -0.790 8.407 -5.163 1.00 67.88 108 ARG A N 1
ATOM 844 C CA . ARG A 1 108 ? -0.310 8.960 -6.431 1.00 67.88 108 ARG A CA 1
ATOM 845 C C . ARG A 1 108 ? 0.447 7.936 -7.276 1.00 67.88 108 ARG A C 1
ATOM 847 O O . ARG A 1 108 ? 0.318 7.959 -8.495 1.00 67.88 108 ARG A O 1
ATOM 854 N N . LEU A 1 109 ? 1.206 7.027 -6.661 1.00 74.31 109 LEU A N 1
ATOM 855 C CA . LEU A 1 109 ? 1.870 5.949 -7.394 1.00 74.31 109 LEU A CA 1
ATOM 856 C C . LEU A 1 109 ? 0.841 5.045 -8.076 1.00 74.31 109 LEU A C 1
ATOM 858 O O . LEU A 1 109 ? 0.936 4.870 -9.286 1.00 74.31 109 LEU A O 1
ATOM 862 N N . LYS A 1 110 ? -0.182 4.559 -7.354 1.00 76.75 110 LYS A N 1
ATOM 863 C CA . LYS A 1 110 ? -1.244 3.734 -7.962 1.00 76.75 110 LYS A CA 1
ATOM 864 C C . LYS A 1 110 ? -1.955 4.474 -9.100 1.00 76.75 110 LYS A C 1
ATOM 866 O O . LYS A 1 110 ? -2.231 3.880 -10.136 1.00 76.75 110 LYS A O 1
ATOM 871 N N . GLU A 1 111 ? -2.225 5.767 -8.941 1.00 76.75 111 GLU A N 1
ATOM 872 C CA . GLU A 1 111 ? -2.860 6.584 -9.982 1.00 76.75 111 GLU A CA 1
ATOM 873 C C . GLU A 1 111 ? -1.984 6.727 -11.240 1.00 76.75 111 GLU A C 1
ATOM 875 O O . GLU A 1 111 ? -2.470 6.572 -12.362 1.00 76.75 111 GLU A O 1
ATOM 880 N N . VAL A 1 112 ? -0.685 7.000 -11.072 1.00 81.25 112 VAL A N 1
ATOM 881 C CA . VAL A 1 112 ? 0.263 7.139 -12.188 1.00 81.25 112 VAL A CA 1
ATOM 882 C C . VAL A 1 112 ? 0.471 5.797 -12.895 1.00 81.25 112 VAL A C 1
ATOM 884 O O . VAL A 1 112 ? 0.394 5.740 -14.120 1.00 81.25 112 VAL A O 1
ATOM 887 N N . GLU A 1 113 ? 0.632 4.700 -12.152 1.00 85.38 113 GLU A N 1
ATOM 888 C CA . GLU A 1 113 ? 0.662 3.333 -12.703 1.00 85.38 113 GLU A CA 1
ATOM 889 C C . GLU A 1 113 ? -0.654 2.996 -13.430 1.00 85.38 113 GLU A C 1
ATOM 891 O O . GLU A 1 113 ? -0.679 2.414 -14.519 1.00 85.38 113 GLU A O 1
ATOM 896 N N . GLY A 1 114 ? -1.767 3.465 -12.868 1.00 84.69 114 GLY A N 1
ATOM 897 C CA . GLY A 1 114 ? -3.110 3.425 -13.434 1.00 84.69 114 GLY A CA 1
ATOM 898 C C . GLY A 1 114 ? -3.273 4.203 -14.744 1.00 84.69 114 GLY A C 1
ATOM 899 O O . GLY A 1 114 ? -4.207 3.919 -15.490 1.00 84.69 114 GLY A O 1
ATOM 900 N N . ARG A 1 115 ? -2.335 5.071 -15.129 1.00 84.81 115 ARG A N 1
ATOM 901 C CA . ARG A 1 115 ? -2.337 5.785 -16.423 1.00 84.81 115 ARG A CA 1
ATOM 902 C C . ARG A 1 115 ? -1.160 5.435 -17.334 1.00 84.81 115 ARG A C 1
ATOM 904 O O . ARG A 1 115 ? -1.155 5.840 -18.492 1.00 84.81 115 ARG A O 1
ATOM 911 N N . ALA A 1 116 ? -0.183 4.681 -16.836 1.00 86.38 116 ALA A N 1
ATOM 912 C CA . ALA A 1 116 ? 0.990 4.287 -17.603 1.00 86.38 116 ALA A CA 1
ATOM 913 C C . ALA A 1 116 ? 0.621 3.368 -18.779 1.00 86.38 116 ALA A C 1
ATOM 915 O O . ALA A 1 116 ? -0.196 2.454 -18.635 1.00 86.38 116 ALA A O 1
ATOM 916 N N . VAL A 1 117 ? 1.262 3.621 -19.923 1.00 87.56 117 VAL A N 1
ATOM 917 C CA . VAL A 1 117 ? 1.190 2.801 -21.148 1.00 87.56 117 VAL A CA 1
ATOM 918 C C . VAL A 1 117 ? 2.378 1.839 -21.272 1.00 87.56 117 VAL A C 1
ATOM 920 O O . VAL A 1 117 ? 2.297 0.830 -21.968 1.00 87.56 117 VAL A O 1
ATOM 923 N N . GLU A 1 118 ? 3.467 2.121 -20.554 1.00 85.50 118 GLU A N 1
ATOM 924 C CA . GLU A 1 118 ? 4.678 1.307 -20.512 1.00 85.50 118 GLU A CA 1
ATOM 925 C C . GLU A 1 118 ? 5.321 1.373 -19.121 1.00 85.50 118 GLU A C 1
ATOM 927 O O . GLU A 1 118 ? 5.314 2.417 -18.462 1.00 85.50 118 GLU A O 1
ATOM 932 N N . PHE A 1 119 ? 5.890 0.247 -18.693 1.00 85.06 119 PHE A N 1
ATOM 933 C CA . PHE A 1 119 ? 6.691 0.106 -17.486 1.00 85.06 119 PHE A CA 1
ATOM 934 C C . PHE A 1 119 ? 8.118 -0.281 -17.852 1.00 85.06 119 PHE A C 1
ATOM 936 O O . PHE A 1 119 ? 8.373 -1.388 -18.330 1.00 85.06 119 PHE A O 1
ATOM 943 N N . LEU A 1 120 ? 9.052 0.618 -17.556 1.00 81.88 120 LEU A N 1
ATOM 944 C CA . LEU A 1 120 ? 10.483 0.405 -17.707 1.00 81.88 120 LEU A CA 1
ATOM 945 C C . LEU A 1 120 ? 11.099 0.360 -16.303 1.00 81.88 120 LEU A C 1
ATOM 947 O O . LEU A 1 120 ? 11.237 1.386 -15.640 1.00 81.88 120 LEU A O 1
ATOM 951 N N . ILE A 1 121 ? 11.430 -0.841 -15.823 1.00 77.44 121 ILE A N 1
ATOM 952 C CA . ILE A 1 121 ? 11.871 -1.066 -14.442 1.00 77.44 121 ILE A CA 1
ATOM 953 C C . ILE A 1 121 ? 13.264 -1.698 -14.425 1.00 77.44 121 ILE A C 1
ATOM 955 O O . ILE A 1 121 ? 13.508 -2.731 -15.050 1.00 77.44 121 ILE A O 1
ATOM 959 N N . TYR A 1 122 ? 14.158 -1.104 -13.635 1.00 76.25 122 TYR A N 1
ATOM 960 C CA . TYR A 1 122 ? 15.447 -1.686 -13.278 1.00 76.25 122 TYR A CA 1
ATOM 961 C C . TYR A 1 122 ? 15.478 -1.996 -11.784 1.00 76.25 122 TYR A C 1
ATOM 963 O O . TYR A 1 122 ? 15.219 -1.127 -10.951 1.00 76.25 122 TYR A O 1
ATOM 971 N N . CYS A 1 123 ? 15.798 -3.234 -11.439 1.00 71.31 123 CYS A N 1
ATOM 972 C CA . CYS A 1 123 ? 16.094 -3.657 -10.079 1.00 71.31 123 CYS A CA 1
ATOM 973 C C . CYS A 1 123 ? 17.431 -4.402 -10.094 1.00 71.31 123 CYS A C 1
ATOM 975 O O . CYS A 1 123 ? 17.788 -4.954 -11.123 1.00 71.31 123 CYS A O 1
ATOM 977 N N . THR A 1 124 ? 18.185 -4.376 -8.993 1.00 66.62 124 THR A N 1
ATOM 978 C CA . THR A 1 124 ? 19.484 -5.083 -8.900 1.00 66.62 124 THR A CA 1
ATOM 979 C C . THR A 1 124 ? 19.472 -6.174 -7.836 1.00 66.62 124 THR A C 1
ATOM 981 O O . THR A 1 124 ? 20.034 -7.236 -8.041 1.00 66.62 124 THR A O 1
ATOM 984 N N . HIS A 1 125 ? 18.825 -5.926 -6.693 1.00 66.62 125 HIS A N 1
ATOM 985 C CA . HIS A 1 125 ? 18.928 -6.809 -5.520 1.00 66.62 125 HIS A CA 1
ATOM 986 C C . HIS A 1 125 ? 17.578 -7.321 -5.009 1.00 66.62 125 HIS A C 1
ATOM 988 O O . HIS A 1 125 ? 17.534 -8.247 -4.211 1.00 66.62 125 HIS A O 1
ATOM 994 N N . ASN A 1 126 ? 16.470 -6.716 -5.444 1.00 69.81 126 ASN A N 1
ATOM 995 C CA . ASN A 1 126 ? 15.127 -7.060 -4.986 1.00 69.81 126 ASN A CA 1
ATOM 996 C C . ASN A 1 126 ? 14.195 -7.216 -6.177 1.00 69.81 126 ASN A C 1
ATOM 998 O O . ASN A 1 126 ? 14.315 -6.490 -7.162 1.00 69.81 126 ASN A O 1
ATOM 1002 N N . ILE A 1 127 ? 13.219 -8.111 -6.062 1.00 78.56 127 ILE A N 1
ATOM 1003 C CA . ILE A 1 127 ? 12.131 -8.186 -7.036 1.00 78.56 127 ILE A CA 1
ATOM 1004 C C . ILE A 1 127 ? 11.318 -6.889 -6.941 1.00 78.56 127 ILE A C 1
ATOM 1006 O O . ILE A 1 127 ? 10.993 -6.438 -5.838 1.00 78.56 127 ILE A O 1
ATOM 1010 N N . HIS A 1 128 ? 11.000 -6.269 -8.081 1.00 83.12 128 HIS A N 1
ATOM 1011 C CA . HIS A 1 128 ? 10.202 -5.042 -8.104 1.00 83.12 128 HIS A CA 1
ATOM 1012 C C . HIS A 1 128 ? 8.846 -5.258 -7.429 1.00 83.12 128 HIS A C 1
ATOM 1014 O O . HIS A 1 128 ? 8.227 -6.299 -7.610 1.00 83.12 128 HIS A O 1
ATOM 1020 N N . GLY A 1 129 ? 8.331 -4.258 -6.708 1.00 80.81 129 GLY A N 1
ATOM 1021 C CA . GLY A 1 129 ? 7.136 -4.416 -5.874 1.00 80.81 129 GLY A CA 1
ATOM 1022 C C . GLY A 1 129 ? 5.872 -4.915 -6.578 1.00 80.81 129 GLY A C 1
ATOM 1023 O O . GLY A 1 129 ? 5.089 -5.612 -5.948 1.00 80.81 129 GLY A O 1
ATOM 1024 N N . LEU A 1 130 ? 5.699 -4.605 -7.867 1.00 85.62 130 LEU A N 1
ATOM 1025 C CA . LEU A 1 130 ? 4.589 -5.126 -8.680 1.00 85.62 130 LEU A CA 1
ATOM 1026 C C . LEU A 1 130 ? 4.722 -6.622 -8.993 1.00 85.62 130 LEU A C 1
ATOM 1028 O O . LEU A 1 130 ? 3.723 -7.270 -9.261 1.00 85.62 130 LEU A O 1
ATOM 1032 N N . LEU A 1 131 ? 5.931 -7.176 -8.955 1.00 82.88 131 LEU A N 1
ATOM 1033 C CA . LEU A 1 131 ? 6.210 -8.583 -9.251 1.00 82.88 131 LEU A CA 1
ATOM 1034 C C . LEU A 1 131 ? 6.337 -9.452 -7.995 1.00 82.88 131 LEU A C 1
ATOM 1036 O O . LEU A 1 131 ? 6.557 -10.655 -8.098 1.00 82.88 131 LEU A O 1
ATOM 1040 N N . GLN A 1 132 ? 6.262 -8.860 -6.804 1.00 83.94 132 GLN A N 1
ATOM 1041 C CA . GLN A 1 132 ? 6.411 -9.615 -5.566 1.00 83.94 132 GLN A CA 1
ATOM 1042 C C . GLN A 1 132 ? 5.137 -10.412 -5.268 1.00 83.94 132 GLN A C 1
ATOM 1044 O O . GLN A 1 132 ? 4.028 -9.885 -5.373 1.00 83.94 132 GLN A O 1
ATOM 1049 N N . THR A 1 133 ? 5.300 -11.669 -4.857 1.00 81.94 133 THR A N 1
ATOM 1050 C CA . THR A 1 133 ? 4.203 -12.486 -4.323 1.00 81.94 133 THR A CA 1
ATOM 1051 C C . THR A 1 133 ? 4.004 -12.204 -2.829 1.00 81.94 133 THR A C 1
ATOM 1053 O O . THR A 1 133 ? 4.919 -11.676 -2.183 1.00 81.94 133 THR A O 1
ATOM 1056 N N . PRO A 1 134 ? 2.847 -12.559 -2.238 1.00 80.44 134 PRO A N 1
ATOM 1057 C CA . PRO A 1 134 ? 2.638 -12.454 -0.794 1.00 80.44 134 PRO A CA 1
ATOM 1058 C C . PRO A 1 134 ? 3.753 -13.118 0.020 1.00 80.44 134 PRO A C 1
ATOM 1060 O O . PRO A 1 134 ? 4.233 -12.538 0.990 1.00 80.44 134 PRO A O 1
ATOM 1063 N N . GLU A 1 135 ? 4.217 -14.291 -0.412 1.00 79.75 135 GLU A N 1
ATOM 1064 C CA . GLU A 1 135 ? 5.279 -15.059 0.240 1.00 79.75 135 GLU A CA 1
ATOM 1065 C C . GLU A 1 135 ? 6.605 -14.296 0.202 1.00 79.75 135 GLU A C 1
ATOM 1067 O O . GLU A 1 135 ? 7.279 -14.188 1.224 1.00 79.75 135 GLU A O 1
ATOM 1072 N N . TYR A 1 136 ? 6.952 -13.693 -0.943 1.00 78.44 136 TYR A N 1
ATOM 1073 C CA . TYR A 1 136 ? 8.151 -12.860 -1.054 1.00 78.44 136 TYR A CA 1
ATOM 1074 C C . TYR A 1 136 ? 8.074 -11.645 -0.126 1.00 78.44 136 TYR A C 1
ATOM 1076 O O . TYR A 1 136 ? 9.043 -11.313 0.550 1.00 78.44 136 TYR A O 1
ATOM 1084 N N . ILE A 1 137 ? 6.921 -10.980 -0.058 1.00 72.25 137 ILE A N 1
ATOM 1085 C CA . ILE A 1 137 ? 6.741 -9.785 0.778 1.00 72.25 137 ILE A CA 1
ATOM 1086 C C . ILE A 1 137 ? 6.868 -10.142 2.265 1.00 72.25 137 ILE A C 1
ATOM 1088 O O . ILE A 1 137 ? 7.474 -9.390 3.026 1.00 72.25 137 ILE A O 1
ATOM 1092 N N . ARG A 1 138 ? 6.368 -11.308 2.681 1.00 76.00 138 ARG A N 1
ATOM 1093 C CA . ARG A 1 138 ? 6.497 -11.780 4.068 1.00 76.00 138 ARG A CA 1
ATOM 1094 C C . ARG A 1 138 ? 7.940 -12.074 4.473 1.00 76.00 138 ARG A C 1
ATOM 1096 O O . ARG A 1 138 ? 8.277 -11.903 5.635 1.00 76.00 138 ARG A O 1
ATOM 1103 N N . THR A 1 139 ? 8.848 -12.363 3.536 1.00 73.44 139 THR A N 1
ATOM 1104 C CA . THR A 1 139 ? 10.283 -12.503 3.872 1.00 73.44 139 THR A CA 1
ATOM 1105 C C . THR A 1 139 ? 10.893 -11.243 4.499 1.00 73.44 139 THR A C 1
ATOM 1107 O O . THR A 1 139 ? 11.888 -11.336 5.221 1.00 73.44 139 THR A O 1
ATOM 1110 N N . PHE A 1 140 ? 10.280 -10.066 4.307 1.00 65.81 140 PHE A N 1
ATOM 1111 C CA . PHE A 1 140 ? 10.697 -8.834 4.980 1.00 65.81 140 PHE A CA 1
ATOM 1112 C C . PHE A 1 140 ? 10.469 -8.850 6.504 1.00 65.81 140 PHE A C 1
ATOM 1114 O O . PHE A 1 140 ? 10.979 -7.958 7.180 1.00 65.81 140 PHE A O 1
ATOM 1121 N N . GLU A 1 141 ? 9.815 -9.869 7.072 1.00 60.03 141 GLU A N 1
ATOM 1122 C CA . GLU A 1 141 ? 9.848 -10.195 8.512 1.00 60.03 141 GLU A CA 1
ATOM 1123 C C . GLU A 1 141 ? 11.283 -10.336 9.048 1.00 60.03 141 GLU A C 1
ATOM 1125 O O . GLU A 1 141 ? 11.567 -10.006 10.200 1.00 60.03 141 GLU A O 1
ATOM 1130 N N . MET A 1 142 ? 12.225 -10.754 8.193 1.00 61.78 142 MET A N 1
ATOM 1131 C CA . MET A 1 142 ? 13.645 -10.866 8.538 1.00 61.78 142 MET A CA 1
ATOM 1132 C C . MET A 1 142 ? 14.348 -9.507 8.694 1.00 61.78 142 MET A C 1
ATOM 1134 O O . MET A 1 142 ? 15.476 -9.454 9.193 1.00 61.78 142 MET A O 1
ATOM 1138 N N . ARG A 1 143 ? 13.709 -8.398 8.288 1.00 60.84 143 ARG A N 1
ATOM 1139 C CA . ARG A 1 143 ? 14.245 -7.039 8.453 1.00 60.84 143 ARG A CA 1
ATOM 1140 C C . ARG A 1 143 ? 14.510 -6.748 9.932 1.00 60.84 143 ARG A C 1
ATOM 1142 O O . ARG A 1 143 ? 13.746 -7.141 10.809 1.00 60.84 143 ARG A O 1
ATOM 1149 N N . LYS A 1 144 ? 15.582 -5.999 10.209 1.00 54.56 144 LYS A N 1
ATOM 1150 C CA . LYS A 1 144 ? 15.878 -5.464 11.544 1.00 54.56 144 LYS A CA 1
ATOM 1151 C C . LYS A 1 144 ? 15.838 -3.925 11.542 1.00 54.56 144 LYS A C 1
ATOM 1153 O O . LYS A 1 144 ? 16.441 -3.326 10.649 1.00 54.56 144 LYS A O 1
ATOM 1158 N N . PRO A 1 145 ? 15.146 -3.286 12.509 1.00 70.12 145 PRO A N 1
ATOM 1159 C CA . PRO A 1 145 ? 14.237 -3.901 13.489 1.00 70.12 145 PRO A CA 1
ATOM 1160 C C . PRO A 1 145 ? 13.022 -4.572 12.809 1.00 70.12 145 PRO A C 1
ATOM 1162 O O . PRO A 1 145 ? 12.676 -4.183 11.687 1.00 70.12 145 PRO A O 1
ATOM 1165 N N . PRO A 1 146 ? 12.425 -5.603 13.442 1.00 60.88 146 PRO A N 1
ATOM 1166 C CA . PRO A 1 146 ? 11.308 -6.339 12.858 1.00 60.88 146 PRO A CA 1
ATOM 1167 C C . PRO A 1 146 ? 10.101 -5.424 12.657 1.00 60.88 146 PRO A C 1
ATOM 1169 O O . PRO A 1 146 ? 9.814 -4.551 13.477 1.00 60.88 146 PRO A O 1
ATOM 1172 N N . LEU A 1 147 ? 9.401 -5.630 11.546 1.00 65.25 147 LEU A N 1
ATOM 1173 C CA . LEU A 1 147 ? 8.095 -5.024 11.314 1.00 65.25 147 LEU A CA 1
ATOM 1174 C C . LEU A 1 147 ? 7.031 -5.820 12.072 1.00 65.25 147 LEU A C 1
ATOM 1176 O O . LEU A 1 147 ? 7.168 -7.030 12.223 1.00 65.25 147 LEU A O 1
ATOM 1180 N N . SER A 1 148 ? 5.967 -5.156 12.528 1.00 71.31 148 SER A N 1
ATOM 1181 C CA . SER A 1 148 ? 4.812 -5.876 13.072 1.00 71.31 148 SER A CA 1
ATOM 1182 C C . SER A 1 148 ? 4.024 -6.557 11.953 1.00 71.31 148 SER A C 1
ATOM 1184 O O . SER A 1 148 ? 3.963 -6.037 10.834 1.00 71.31 148 SER A O 1
ATOM 1186 N N . ASP A 1 149 ? 3.351 -7.663 12.269 1.00 70.38 149 ASP A N 1
ATOM 1187 C CA . ASP A 1 149 ? 2.522 -8.420 11.318 1.00 70.38 149 ASP A CA 1
ATOM 1188 C C . ASP A 1 149 ? 1.508 -7.517 10.606 1.00 70.38 149 ASP A C 1
ATOM 1190 O O . ASP A 1 149 ? 1.346 -7.572 9.390 1.00 70.38 149 ASP A O 1
ATOM 1194 N N . SER A 1 150 ? 0.918 -6.571 11.345 1.00 62.41 150 SER A N 1
ATOM 1195 C CA . SER A 1 150 ? -0.027 -5.596 10.789 1.00 62.41 150 SER A CA 1
ATOM 1196 C C . SER A 1 150 ? 0.573 -4.714 9.686 1.00 62.41 150 SER A C 1
ATOM 1198 O O . SER A 1 150 ? 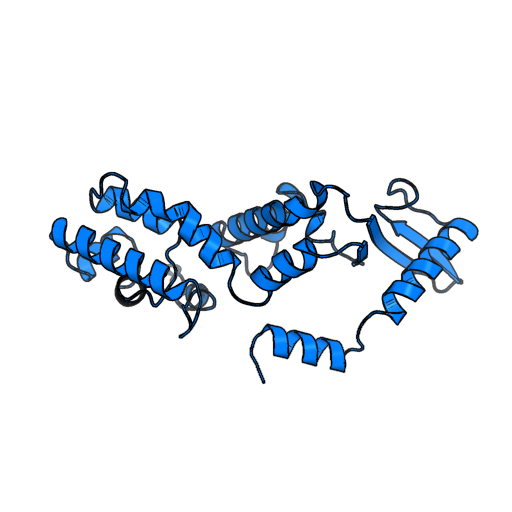-0.138 -4.299 8.769 1.00 62.41 150 SER A O 1
ATOM 1200 N N . VAL A 1 151 ? 1.873 -4.414 9.762 1.00 68.00 151 VAL A N 1
ATOM 1201 C CA . VAL A 1 151 ? 2.588 -3.640 8.741 1.00 68.00 151 VAL A CA 1
ATOM 1202 C C . VAL A 1 151 ? 2.911 -4.523 7.540 1.00 68.00 151 VAL A C 1
ATOM 1204 O O . VAL A 1 151 ? 2.761 -4.073 6.406 1.00 68.00 151 VAL A O 1
ATOM 1207 N N . ILE A 1 152 ? 3.309 -5.775 7.765 1.00 73.12 152 ILE A N 1
ATOM 1208 C CA . ILE A 1 152 ? 3.599 -6.731 6.689 1.00 73.12 152 ILE A CA 1
ATOM 1209 C C . ILE A 1 152 ? 2.333 -7.045 5.895 1.00 73.12 152 ILE A C 1
ATOM 1211 O O . ILE A 1 152 ? 2.332 -6.894 4.675 1.00 73.12 152 ILE A O 1
ATOM 1215 N N . ASP A 1 153 ? 1.231 -7.376 6.567 1.00 74.31 153 ASP A N 1
ATOM 1216 C CA . ASP A 1 153 ? -0.066 -7.616 5.926 1.00 74.31 153 ASP A CA 1
ATOM 1217 C C . ASP A 1 153 ? -0.537 -6.394 5.131 1.00 74.31 153 ASP A C 1
ATOM 1219 O O . ASP A 1 153 ? -1.093 -6.517 4.036 1.00 74.31 153 ASP A O 1
ATOM 1223 N N . HIS A 1 154 ? -0.264 -5.194 5.645 1.00 70.25 154 HIS A N 1
ATOM 1224 C CA . HIS A 1 154 ? -0.548 -3.956 4.937 1.00 70.25 154 HIS A CA 1
ATOM 1225 C C . HIS A 1 154 ? 0.304 -3.794 3.666 1.00 70.25 154 HIS A C 1
ATOM 1227 O O . HIS A 1 154 ? -0.234 -3.398 2.630 1.00 70.25 154 HIS A O 1
ATOM 1233 N N . GLU A 1 155 ? 1.604 -4.103 3.712 1.00 73.75 155 GLU A N 1
ATOM 1234 C CA . GLU A 1 155 ? 2.483 -4.081 2.535 1.00 73.75 155 GLU A CA 1
ATOM 1235 C C . GLU A 1 155 ? 2.087 -5.137 1.498 1.00 73.75 155 GLU A C 1
ATOM 1237 O O . GLU A 1 155 ? 2.122 -4.849 0.299 1.00 73.75 155 GLU A O 1
ATOM 1242 N N . VAL A 1 156 ? 1.663 -6.324 1.947 1.00 78.81 156 VAL A N 1
ATOM 1243 C CA . VAL A 1 156 ? 1.113 -7.377 1.082 1.00 78.81 156 VAL A CA 1
ATOM 1244 C C . VAL A 1 156 ? -0.120 -6.855 0.357 1.00 78.81 156 VAL A C 1
ATOM 1246 O O . VAL A 1 156 ? -0.139 -6.811 -0.873 1.00 78.81 156 VAL A O 1
ATOM 1249 N N . ALA A 1 157 ? -1.121 -6.388 1.104 1.00 77.81 157 ALA A N 1
ATOM 1250 C CA . ALA A 1 157 ? -2.365 -5.890 0.532 1.00 77.81 157 ALA A CA 1
ATOM 1251 C C . ALA A 1 157 ? -2.129 -4.710 -0.427 1.00 77.81 157 ALA A C 1
ATOM 1253 O O . ALA A 1 157 ? -2.692 -4.685 -1.518 1.00 77.81 157 ALA A O 1
ATOM 1254 N N . TYR A 1 158 ? -1.239 -3.776 -0.073 1.00 77.25 158 TYR A N 1
ATOM 1255 C CA . TYR A 1 158 ? -0.885 -2.641 -0.930 1.00 77.25 158 TYR A CA 1
ATOM 1256 C C . TYR A 1 158 ? -0.265 -3.070 -2.268 1.00 77.25 158 TYR A C 1
ATOM 1258 O O . TYR A 1 158 ? -0.583 -2.508 -3.316 1.00 77.25 158 TYR A O 1
ATOM 1266 N N . ARG A 1 159 ? 0.646 -4.049 -2.253 1.00 83.81 159 ARG A N 1
ATOM 1267 C CA . ARG A 1 159 ? 1.319 -4.521 -3.474 1.00 83.81 159 ARG A CA 1
ATOM 1268 C C . ARG A 1 159 ? 0.360 -5.285 -4.371 1.00 83.81 159 ARG A C 1
ATOM 1270 O O . ARG A 1 159 ? 0.341 -5.012 -5.566 1.00 83.81 159 ARG A O 1
ATOM 1277 N N . LEU A 1 160 ? -0.474 -6.151 -3.798 1.00 82.56 160 LEU A N 1
ATOM 1278 C CA . LEU A 1 160 ? -1.502 -6.883 -4.542 1.00 82.56 160 LEU A CA 1
ATOM 1279 C C . LEU A 1 160 ? -2.540 -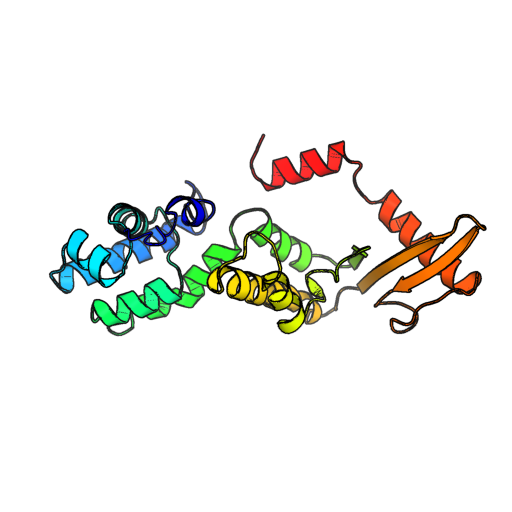5.948 -5.175 1.00 82.56 160 LEU A C 1
ATOM 1281 O O . LEU A 1 160 ? -2.926 -6.146 -6.323 1.00 82.56 160 LEU A O 1
ATOM 1285 N N . ASP A 1 161 ? -2.951 -4.897 -4.466 1.00 82.06 161 ASP A N 1
ATOM 1286 C CA . ASP A 1 161 ? -3.878 -3.889 -4.990 1.00 82.06 161 ASP A CA 1
ATOM 1287 C C . ASP A 1 161 ? -3.293 -3.136 -6.203 1.00 82.06 161 ASP A C 1
ATOM 1289 O O . ASP A 1 161 ? -3.989 -2.851 -7.176 1.00 82.06 161 ASP A O 1
ATOM 1293 N N . ARG A 1 162 ? -1.980 -2.879 -6.215 1.00 86.62 162 ARG A N 1
ATOM 1294 C CA . ARG A 1 162 ? -1.297 -2.269 -7.370 1.00 86.62 162 ARG A CA 1
ATOM 1295 C C . ARG A 1 162 ? -1.167 -3.201 -8.575 1.00 86.62 162 ARG A C 1
ATOM 1297 O O . ARG A 1 162 ? -1.064 -2.718 -9.701 1.00 86.62 162 ARG A O 1
ATOM 1304 N N . GLN A 1 163 ? -1.218 -4.519 -8.378 1.00 87.69 163 GLN A N 1
ATOM 1305 C CA . GLN A 1 163 ? -1.166 -5.501 -9.470 1.00 87.69 163 GLN A CA 1
ATOM 1306 C C . GLN A 1 163 ? -2.416 -5.483 -10.366 1.00 87.69 163 GLN A C 1
ATOM 1308 O O . GLN A 1 163 ? -2.416 -6.121 -11.419 1.00 87.69 163 GLN A O 1
ATOM 1313 N N . GLU A 1 164 ? -3.459 -4.711 -10.027 1.00 84.19 164 GLU A N 1
ATOM 1314 C CA . GLU A 1 164 ? -4.584 -4.426 -10.931 1.00 84.19 164 GLU A CA 1
ATOM 1315 C C . GLU A 1 164 ? -4.136 -3.890 -12.297 1.00 84.19 164 GLU A C 1
ATOM 1317 O O . GLU A 1 164 ? -4.804 -4.139 -13.299 1.00 84.19 164 GLU A O 1
ATOM 1322 N N . VAL A 1 165 ? -2.977 -3.226 -12.368 1.00 84.19 165 VAL A N 1
ATOM 1323 C CA . VAL A 1 165 ? -2.417 -2.716 -13.625 1.00 84.19 165 VAL A CA 1
ATOM 1324 C C . VAL A 1 165 ? -2.188 -3.804 -14.683 1.00 84.19 165 VAL A C 1
ATOM 1326 O O . VAL A 1 165 ? -2.305 -3.518 -15.873 1.00 84.19 165 VAL A O 1
ATOM 1329 N N . PHE A 1 166 ? -1.937 -5.054 -14.275 1.00 83.94 166 PHE A N 1
ATOM 1330 C CA . PHE A 1 166 ? -1.780 -6.188 -15.194 1.00 83.94 166 PHE A CA 1
ATOM 1331 C C . PHE A 1 166 ? -3.091 -6.621 -15.857 1.00 83.94 166 PHE A C 1
ATOM 1333 O O . PHE A 1 166 ? -3.058 -7.339 -16.851 1.00 83.94 166 PHE A O 1
ATOM 1340 N N . ARG A 1 167 ? -4.243 -6.212 -15.310 1.00 84.19 167 ARG A N 1
ATOM 1341 C CA . ARG A 1 167 ? -5.577 -6.593 -15.804 1.00 84.19 167 ARG A CA 1
ATOM 1342 C C . ARG A 1 167 ? -6.204 -5.550 -16.730 1.00 84.19 167 ARG A C 1
ATOM 1344 O O . ARG A 1 167 ? -7.350 -5.718 -17.133 1.00 84.19 167 ARG A O 1
ATOM 1351 N N . LYS A 1 168 ? -5.497 -4.457 -17.024 1.00 83.12 168 LYS A N 1
ATOM 1352 C CA . LYS A 1 168 ? -5.977 -3.421 -17.942 1.00 83.12 168 LYS A CA 1
ATOM 1353 C C . LYS A 1 168 ? -6.143 -3.953 -19.361 1.00 83.12 168 LYS A C 1
ATOM 1355 O O . LYS A 1 168 ? -5.380 -4.811 -19.794 1.00 83.12 168 LYS A O 1
ATOM 1360 N N . ASP A 1 169 ? -7.072 -3.340 -20.086 1.00 80.38 169 ASP A N 1
ATOM 1361 C CA . ASP A 1 169 ? -7.256 -3.530 -21.520 1.00 80.38 169 ASP A CA 1
ATOM 1362 C C . ASP A 1 169 ? -7.260 -2.159 -22.236 1.00 80.38 169 ASP A C 1
ATOM 1364 O O . ASP A 1 169 ? -8.108 -1.319 -21.913 1.00 80.38 169 ASP A O 1
ATOM 1368 N N . PRO A 1 170 ? -6.303 -1.882 -23.147 1.00 83.81 170 PRO A N 1
ATOM 1369 C CA . PRO A 1 170 ? -5.145 -2.720 -23.461 1.00 83.81 170 PRO A CA 1
ATOM 1370 C C . PRO A 1 170 ? -4.153 -2.793 -22.290 1.00 83.81 170 PRO A C 1
ATOM 1372 O O . PRO A 1 170 ? -3.953 -1.823 -21.550 1.00 83.81 170 PRO A O 1
ATOM 1375 N N . ALA A 1 171 ? -3.511 -3.951 -22.128 1.00 78.19 171 ALA A N 1
ATOM 1376 C CA . ALA A 1 171 ? -2.489 -4.136 -21.104 1.00 78.19 171 ALA A CA 1
ATOM 1377 C C . ALA A 1 171 ? -1.240 -3.290 -21.429 1.00 78.19 171 ALA A C 1
ATOM 1379 O O . ALA A 1 171 ? -0.810 -3.257 -22.587 1.00 78.19 171 ALA A O 1
ATOM 1380 N N . PRO A 1 172 ? -0.628 -2.613 -20.439 1.00 84.62 172 PRO A N 1
ATOM 1381 C CA . PRO A 1 172 ? 0.607 -1.876 -20.670 1.00 84.62 172 PRO A CA 1
ATOM 1382 C C . PRO A 1 172 ? 1.773 -2.828 -20.963 1.00 84.62 172 PRO A C 1
ATOM 1384 O O . PRO A 1 172 ? 1.796 -3.975 -20.513 1.00 84.62 172 PRO A O 1
ATOM 1387 N N . THR A 1 173 ? 2.775 -2.336 -21.693 1.00 84.69 173 THR A N 1
ATOM 1388 C CA . THR A 1 173 ? 3.994 -3.115 -21.966 1.00 84.69 173 THR A CA 1
ATOM 1389 C C . THR A 1 173 ? 4.910 -3.110 -20.742 1.00 84.69 173 THR A C 1
ATOM 1391 O O . THR A 1 173 ? 5.160 -2.054 -20.164 1.00 84.69 173 THR A O 1
ATOM 1394 N N . PHE A 1 174 ? 5.445 -4.274 -20.355 1.00 80.94 174 PHE A N 1
ATOM 1395 C CA . PHE A 1 174 ? 6.387 -4.407 -19.238 1.00 80.94 174 PHE A CA 1
ATOM 1396 C C . PHE A 1 174 ? 7.783 -4.802 -19.729 1.00 80.94 174 PHE A C 1
ATOM 1398 O O . PHE A 1 174 ? 7.960 -5.826 -20.388 1.00 80.94 174 PHE A O 1
ATOM 1405 N N . SER A 1 175 ? 8.791 -4.019 -19.347 1.00 79.38 175 SER A N 1
ATOM 1406 C CA . SER A 1 175 ? 10.207 -4.342 -19.514 1.00 79.38 175 SER A CA 1
ATOM 1407 C C . SER A 1 175 ? 10.919 -4.229 -18.173 1.00 79.38 175 SER A C 1
ATOM 1409 O O . SER A 1 175 ? 11.057 -3.136 -17.622 1.00 79.38 175 SER A O 1
ATOM 1411 N N . ILE A 1 176 ? 11.389 -5.360 -17.651 1.00 77.00 176 ILE A N 1
ATOM 1412 C CA . ILE A 1 176 ? 11.934 -5.461 -16.298 1.00 77.00 176 ILE A CA 1
ATOM 1413 C C . ILE A 1 176 ? 13.284 -6.167 -16.347 1.00 77.00 176 ILE A C 1
ATOM 1415 O O . ILE A 1 176 ? 13.371 -7.350 -16.685 1.00 77.00 176 ILE A O 1
ATOM 1419 N N . ILE A 1 177 ? 14.343 -5.440 -16.000 1.00 74.75 177 ILE A N 1
ATOM 1420 C CA . ILE A 1 177 ? 15.697 -5.981 -15.842 1.00 74.75 177 ILE A CA 1
ATOM 1421 C C . ILE A 1 177 ? 15.941 -6.170 -14.343 1.00 74.75 177 ILE A C 1
ATOM 1423 O O . ILE A 1 177 ? 15.802 -5.215 -13.578 1.00 74.75 177 ILE A O 1
ATOM 1427 N N . GLN A 1 178 ? 16.252 -7.400 -13.930 1.00 68.50 178 GLN A N 1
ATOM 1428 C CA . GLN A 1 178 ? 16.402 -7.779 -12.519 1.00 68.50 178 GLN A CA 1
ATOM 1429 C C . GLN A 1 178 ? 17.863 -7.813 -12.069 1.00 68.50 178 GLN A C 1
ATOM 1431 O O . GLN A 1 178 ? 18.140 -7.589 -10.895 1.00 68.50 178 GLN A O 1
ATOM 1436 N N . GLU A 1 179 ? 18.787 -8.111 -12.979 1.00 70.88 179 GLU A N 1
ATOM 1437 C CA . GLU A 1 179 ? 20.214 -8.056 -12.694 1.00 70.88 179 GLU A CA 1
ATOM 1438 C C . GLU A 1 179 ? 21.003 -7.876 -13.992 1.00 70.88 179 GLU A C 1
ATOM 1440 O O . GLU A 1 179 ? 20.675 -8.469 -15.023 1.00 70.88 179 GLU A O 1
ATOM 1445 N N . HIS A 1 180 ? 22.040 -7.047 -13.942 1.00 69.56 180 HIS A N 1
ATOM 1446 C CA . HIS A 1 180 ? 23.056 -6.949 -14.980 1.00 69.56 180 HIS A CA 1
ATOM 1447 C C . HIS A 1 180 ? 24.390 -6.621 -14.315 1.00 69.56 180 HIS A C 1
ATOM 1449 O O . HIS A 1 180 ? 24.531 -5.562 -13.699 1.00 69.56 180 HIS A O 1
ATOM 14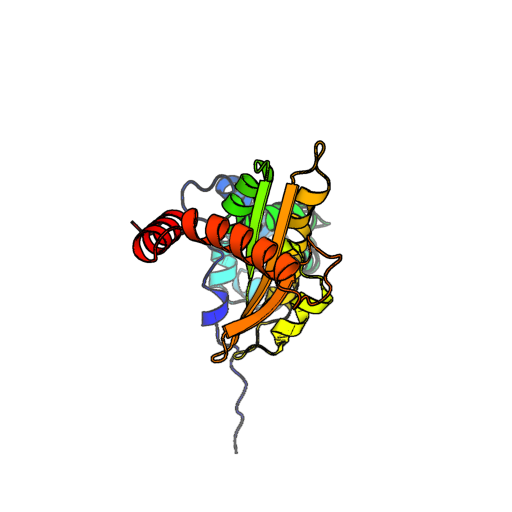55 N N . VAL A 1 181 ? 25.353 -7.533 -14.421 1.00 75.50 181 VAL A N 1
ATOM 1456 C CA . VAL A 1 181 ? 26.667 -7.411 -13.786 1.00 75.50 181 VAL A CA 1
ATOM 1457 C C . VAL A 1 181 ? 27.742 -7.581 -14.845 1.00 75.50 181 VAL A C 1
ATOM 1459 O O . VAL A 1 181 ? 27.751 -8.569 -15.578 1.00 75.50 181 VAL A O 1
ATOM 1462 N N . THR A 1 182 ? 28.655 -6.615 -14.891 1.00 78.31 182 THR A N 1
ATOM 1463 C CA . THR A 1 182 ? 29.878 -6.672 -15.692 1.00 78.31 182 THR A CA 1
ATOM 1464 C C . THR A 1 182 ? 31.047 -6.968 -14.759 1.00 78.31 182 THR A C 1
ATOM 1466 O O . THR A 1 182 ? 31.236 -6.281 -13.753 1.00 78.31 182 THR A O 1
ATOM 1469 N N . PHE A 1 183 ? 31.815 -8.002 -15.077 1.00 76.44 183 PHE A N 1
ATOM 1470 C CA . PHE A 1 183 ? 32.987 -8.430 -14.326 1.00 76.44 183 PHE A CA 1
ATOM 1471 C C . PHE A 1 183 ? 34.235 -7.648 -14.758 1.00 76.44 183 PHE A C 1
ATOM 1473 O O . PHE A 1 183 ? 34.274 -7.026 -15.821 1.00 76.44 183 PHE A O 1
ATOM 1480 N N . ALA A 1 184 ? 35.282 -7.677 -13.928 1.00 78.19 184 ALA A N 1
ATOM 1481 C CA . ALA A 1 184 ? 36.530 -6.952 -14.190 1.00 78.19 184 ALA A CA 1
ATOM 1482 C C . ALA A 1 184 ? 37.266 -7.432 -15.457 1.00 78.19 184 ALA A C 1
ATOM 1484 O O . ALA A 1 184 ? 38.038 -6.675 -16.038 1.00 78.19 184 ALA A O 1
ATOM 1485 N N . ASP A 1 185 ? 37.015 -8.668 -15.891 1.00 84.00 185 ASP A N 1
ATOM 1486 C CA . ASP A 1 185 ? 37.546 -9.248 -17.129 1.00 84.00 185 ASP A CA 1
ATOM 1487 C C . ASP A 1 185 ? 36.745 -8.850 -18.386 1.00 84.00 185 ASP A C 1
ATOM 1489 O O . ASP A 1 185 ? 37.050 -9.306 -19.487 1.00 84.00 185 ASP A O 1
ATOM 1493 N N . GLY A 1 186 ? 35.724 -7.999 -18.236 1.00 78.69 186 GLY A N 1
ATOM 1494 C CA . GLY A 1 186 ? 34.865 -7.536 -19.324 1.00 78.69 186 GLY A CA 1
ATOM 1495 C C . GLY A 1 186 ? 33.760 -8.518 -19.716 1.00 78.69 186 GLY A C 1
ATOM 1496 O O . GLY A 1 186 ? 32.972 -8.208 -20.610 1.00 78.69 186 GLY A O 1
ATOM 1497 N N . THR A 1 187 ? 33.657 -9.677 -19.062 1.00 84.12 187 THR A N 1
ATOM 1498 C CA . THR A 1 187 ? 32.499 -10.561 -19.227 1.00 84.12 187 THR A CA 1
ATOM 1499 C C . THR A 1 187 ? 31.283 -9.988 -18.502 1.00 84.12 187 THR A C 1
AT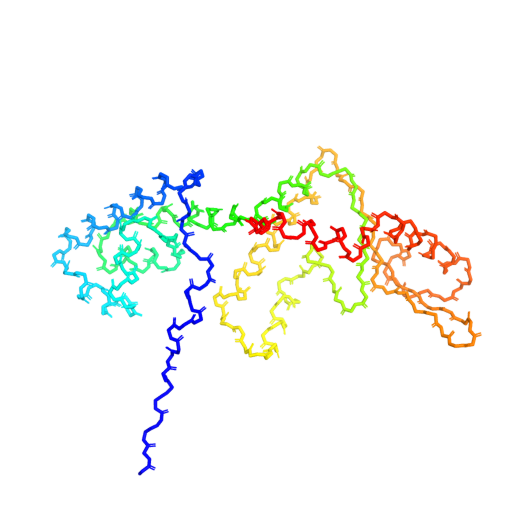OM 1501 O O . THR A 1 187 ? 31.403 -9.168 -17.591 1.00 84.12 187 THR A O 1
ATOM 1504 N N . ALA A 1 188 ? 30.083 -10.398 -18.906 1.00 84.06 188 ALA A N 1
ATOM 1505 C CA . ALA A 1 188 ? 28.858 -9.946 -18.267 1.00 84.06 188 ALA A CA 1
ATOM 1506 C C . ALA A 1 188 ? 27.826 -11.067 -18.179 1.00 84.06 188 ALA A C 1
ATOM 1508 O O . ALA A 1 188 ? 27.787 -11.988 -18.998 1.00 84.06 188 ALA A O 1
ATOM 1509 N N . THR A 1 189 ? 26.981 -10.985 -17.159 1.00 85.81 189 THR A N 1
ATOM 1510 C CA . THR A 1 189 ? 25.793 -11.823 -17.003 1.00 85.81 189 THR A CA 1
ATOM 1511 C C . THR A 1 189 ? 24.609 -10.930 -16.677 1.00 85.81 189 THR A C 1
ATOM 1513 O O . THR A 1 189 ? 24.739 -9.936 -15.963 1.00 85.81 189 THR A O 1
ATOM 1516 N N . GLY A 1 190 ? 23.440 -11.277 -17.205 1.00 83.31 190 GLY A N 1
ATOM 1517 C CA . GLY A 1 190 ? 22.212 -10.562 -16.902 1.00 83.31 190 GLY A CA 1
ATOM 1518 C C . GLY A 1 190 ? 21.009 -11.478 -16.768 1.00 83.31 190 GLY A C 1
ATOM 1519 O O . GLY A 1 190 ? 21.006 -12.616 -17.234 1.00 83.31 190 GLY A O 1
ATOM 1520 N N . ARG A 1 191 ? 19.966 -10.961 -16.126 1.00 79.56 191 ARG A N 1
ATOM 1521 C CA . ARG A 1 191 ? 18.656 -11.594 -15.988 1.00 79.56 191 ARG A CA 1
ATOM 1522 C C . ARG A 1 191 ? 17.572 -10.530 -16.130 1.00 79.56 191 ARG A C 1
ATOM 1524 O O . ARG A 1 191 ? 17.623 -9.464 -15.514 1.00 79.56 191 ARG A O 1
ATOM 1531 N N . SER A 1 192 ? 16.557 -10.836 -16.925 1.00 75.44 192 SER A N 1
ATOM 1532 C CA . SER A 1 192 ? 15.372 -9.999 -17.107 1.00 75.44 192 SER A CA 1
ATOM 1533 C C . SER A 1 192 ? 14.136 -10.878 -17.013 1.00 75.44 192 SER A C 1
ATOM 1535 O O . SER A 1 192 ? 14.083 -11.908 -17.665 1.00 75.44 192 SER A O 1
ATOM 1537 N N . GLU A 1 193 ? 13.138 -10.477 -16.229 1.00 69.81 193 GLU A N 1
ATOM 1538 C CA . GLU A 1 193 ? 11.863 -11.210 -16.145 1.00 69.81 193 GLU A CA 1
ATOM 1539 C C . GLU A 1 193 ? 11.079 -11.123 -17.468 1.00 69.81 193 GLU A C 1
ATOM 1541 O O . GLU A 1 193 ? 10.417 -12.069 -17.878 1.00 69.81 193 GLU A O 1
ATOM 1546 N N . SER A 1 194 ? 11.205 -10.005 -18.191 1.00 65.81 194 SER A N 1
ATOM 1547 C CA . SER A 1 194 ? 10.486 -9.752 -19.450 1.00 65.81 194 SER A CA 1
ATOM 1548 C C . SER A 1 194 ? 11.188 -10.265 -20.713 1.00 65.81 194 SER A C 1
ATOM 1550 O O . SER A 1 194 ? 10.604 -10.226 -21.793 1.00 65.81 194 SER A O 1
ATOM 1552 N N . LEU A 1 195 ? 12.458 -10.669 -20.622 1.00 70.25 195 LEU A N 1
ATOM 1553 C CA . LEU A 1 195 ? 13.256 -11.132 -21.759 1.00 70.25 195 LEU A CA 1
ATOM 1554 C C . LEU A 1 195 ? 13.880 -12.482 -21.444 1.00 70.25 195 LEU A C 1
ATOM 1556 O O . LEU A 1 195 ? 14.187 -12.790 -20.300 1.00 70.25 195 LEU A O 1
ATOM 1560 N N . PHE A 1 196 ? 14.094 -13.294 -22.476 1.00 81.19 196 PHE A N 1
ATOM 1561 C CA . PHE A 1 196 ? 14.739 -14.602 -22.328 1.00 81.19 196 PHE A CA 1
ATOM 1562 C C . PHE A 1 196 ? 14.031 -15.532 -21.320 1.00 81.19 196 PHE A C 1
ATOM 1564 O O . PHE A 1 196 ? 14.653 -16.439 -20.774 1.00 81.19 196 PHE A O 1
ATOM 1571 N N . ASN A 1 197 ? 12.729 -15.334 -21.085 1.00 75.25 197 ASN A N 1
ATOM 1572 C CA . ASN A 1 197 ? 11.913 -16.114 -20.148 1.00 75.25 197 ASN A CA 1
ATOM 1573 C C . ASN A 1 197 ? 12.490 -16.156 -18.719 1.00 75.25 197 ASN A C 1
ATOM 1575 O O . ASN A 1 197 ? 12.432 -17.196 -18.064 1.00 75.25 197 ASN A O 1
ATOM 1579 N N . GLY A 1 198 ? 13.120 -15.070 -18.254 1.00 70.75 198 GLY A N 1
ATOM 1580 C CA . GLY A 1 198 ? 13.670 -15.011 -16.897 1.00 70.75 198 GLY A CA 1
ATOM 1581 C C . GLY A 1 198 ? 14.982 -15.773 -16.698 1.00 70.75 198 GLY A C 1
ATOM 1582 O O . GLY A 1 198 ? 15.515 -15.776 -15.588 1.00 70.75 198 GLY A O 1
ATOM 1583 N N . ARG A 1 199 ? 15.538 -16.429 -17.728 1.00 80.88 199 ARG A N 1
ATOM 1584 C CA . ARG A 1 199 ? 16.795 -17.177 -17.574 1.00 80.88 199 ARG A CA 1
ATOM 1585 C C . ARG A 1 199 ? 18.001 -16.232 -17.488 1.00 80.88 199 ARG A C 1
ATOM 1587 O O . ARG A 1 199 ? 18.014 -15.210 -18.178 1.00 80.88 199 ARG A O 1
ATOM 1594 N N . PRO A 1 200 ? 19.046 -16.586 -16.721 1.00 85.06 200 PRO A N 1
ATOM 1595 C CA . PRO A 1 200 ? 20.336 -15.918 -16.829 1.00 85.06 200 PRO A CA 1
ATOM 1596 C C . PRO A 1 200 ? 20.907 -16.038 -18.249 1.00 85.06 200 PRO A C 1
ATOM 1598 O O . PRO A 1 200 ? 20.838 -17.100 -18.878 1.00 85.06 200 PRO A O 1
ATOM 1601 N N . VAL A 1 201 ? 21.475 -14.947 -18.750 1.00 87.19 201 VAL A N 1
ATOM 1602 C CA . VAL A 1 201 ? 22.128 -14.859 -20.059 1.00 87.19 201 VAL A CA 1
ATOM 1603 C C . VAL A 1 201 ? 23.559 -14.364 -19.905 1.00 87.19 201 VAL A C 1
ATOM 1605 O O . VAL A 1 201 ? 23.836 -13.528 -19.051 1.00 87.19 201 VAL A O 1
ATOM 1608 N N . SER A 1 202 ? 24.459 -14.873 -20.742 1.00 87.06 202 SER A N 1
ATOM 1609 C CA . SER A 1 202 ? 25.884 -14.497 -20.771 1.00 87.06 202 SER A CA 1
ATOM 1610 C C . SER A 1 202 ? 26.454 -14.401 -22.190 1.00 87.06 202 SER A C 1
ATOM 1612 O O . SER A 1 202 ? 27.609 -14.027 -22.381 1.00 87.06 202 SER A O 1
ATOM 1614 N N . LYS A 1 203 ? 25.655 -14.728 -23.219 1.00 88.69 203 LYS A N 1
ATOM 1615 C CA . LYS A 1 203 ? 26.080 -14.601 -24.617 1.00 88.69 203 LYS A CA 1
ATOM 1616 C C . LYS A 1 203 ? 26.162 -13.120 -24.995 1.00 88.69 203 LYS A C 1
ATOM 1618 O O . LYS A 1 203 ? 25.202 -12.402 -24.709 1.00 88.69 203 LYS A O 1
ATOM 1623 N N . PRO A 1 204 ? 27.211 -12.669 -25.708 1.00 85.06 204 PRO A N 1
ATOM 1624 C CA . PRO A 1 204 ? 27.393 -11.257 -26.044 1.00 85.06 204 PRO A CA 1
ATOM 1625 C C . PRO A 1 204 ? 26.161 -10.593 -26.672 1.00 85.06 204 PRO A C 1
ATOM 1627 O O . PRO A 1 204 ? 25.779 -9.510 -26.255 1.00 85.06 204 PRO A O 1
ATOM 1630 N N . GLN A 1 205 ? 25.471 -11.260 -27.604 1.00 84.56 205 GLN A N 1
ATOM 1631 C CA . GLN A 1 205 ? 24.279 -10.703 -28.258 1.00 84.56 205 GLN A CA 1
ATOM 1632 C C . GLN A 1 205 ? 23.089 -10.537 -27.295 1.00 84.56 205 GLN A C 1
ATOM 1634 O O . GLN A 1 205 ? 22.313 -9.592 -27.423 1.00 84.56 205 GLN A O 1
ATOM 1639 N N . GLU A 1 206 ? 22.939 -11.452 -26.333 1.00 85.62 206 GLU A N 1
ATOM 1640 C CA . GLU A 1 206 ? 21.878 -11.401 -25.318 1.00 85.62 206 GLU A CA 1
ATOM 1641 C C . GLU A 1 206 ? 22.179 -10.301 -24.286 1.00 85.62 206 GLU A C 1
ATOM 1643 O O . GLU A 1 206 ? 21.289 -9.530 -23.927 1.00 85.62 206 GLU A O 1
ATOM 1648 N N . ILE A 1 207 ? 23.449 -10.182 -23.882 1.00 85.81 207 ILE A N 1
ATOM 1649 C CA . ILE A 1 207 ? 23.954 -9.117 -23.007 1.00 85.81 207 ILE A CA 1
ATOM 1650 C C . ILE A 1 207 ? 23.771 -7.745 -23.649 1.00 85.81 207 ILE A C 1
ATOM 1652 O O . ILE A 1 207 ? 23.192 -6.870 -23.014 1.00 85.81 207 ILE A O 1
ATOM 1656 N N . SER A 1 208 ? 24.157 -7.555 -24.913 1.00 81.38 208 SER A N 1
ATOM 1657 C CA . SER A 1 208 ? 24.010 -6.261 -25.591 1.00 81.38 208 SER A CA 1
ATOM 1658 C C . SER A 1 208 ? 22.555 -5.784 -25.639 1.00 81.38 208 SER A C 1
ATOM 1660 O O . SER A 1 208 ? 22.294 -4.588 -25.526 1.00 81.38 208 SER A O 1
ATOM 1662 N N . LEU A 1 209 ? 21.582 -6.696 -25.752 1.00 81.94 209 LEU A N 1
ATOM 1663 C CA . LEU A 1 209 ? 20.164 -6.333 -25.683 1.00 81.94 209 LEU A CA 1
ATOM 1664 C C . LEU A 1 209 ? 19.766 -5.829 -24.284 1.00 81.94 209 LEU A C 1
ATOM 1666 O O . LEU A 1 209 ? 19.015 -4.854 -24.173 1.00 81.94 209 LEU A O 1
ATOM 1670 N N . LEU A 1 210 ? 20.271 -6.469 -23.223 1.00 79.50 210 LEU A N 1
ATOM 1671 C CA . LEU A 1 210 ? 20.069 -6.007 -21.848 1.00 79.50 210 LEU A CA 1
ATOM 1672 C C . LEU A 1 210 ? 20.774 -4.672 -21.599 1.00 79.50 210 LEU A C 1
ATOM 1674 O O . LEU A 1 210 ? 20.160 -3.780 -21.023 1.00 79.50 210 LEU A O 1
ATOM 1678 N N . GLU A 1 211 ? 22.007 -4.500 -22.075 1.00 77.00 211 GLU A N 1
ATOM 1679 C CA . GLU A 1 211 ? 22.777 -3.258 -21.952 1.00 77.00 211 GLU A CA 1
ATOM 1680 C C . GLU A 1 211 ? 22.108 -2.084 -22.661 1.00 77.00 211 GLU A C 1
ATOM 1682 O O . GLU A 1 211 ? 22.051 -0.993 -22.100 1.00 77.00 211 GLU A O 1
ATOM 1687 N N . LEU A 1 212 ? 21.549 -2.292 -23.858 1.00 79.31 212 LEU A N 1
ATOM 1688 C CA . LEU A 1 212 ? 20.805 -1.257 -24.578 1.00 79.31 212 LEU A CA 1
ATOM 1689 C C . LEU A 1 212 ? 19.563 -0.821 -23.796 1.00 79.31 212 LEU A C 1
ATOM 1691 O O . LEU A 1 212 ? 19.354 0.375 -23.581 1.00 79.31 212 LEU A O 1
ATOM 1695 N N . ARG A 1 213 ? 18.758 -1.776 -23.311 1.00 71.69 213 ARG A N 1
ATOM 1696 C CA . ARG A 1 213 ? 17.585 -1.453 -22.482 1.00 71.69 213 ARG A CA 1
ATOM 1697 C C . ARG A 1 213 ? 17.982 -0.814 -21.154 1.00 71.69 213 ARG A C 1
ATOM 1699 O O . ARG A 1 213 ? 17.331 0.129 -20.713 1.00 71.69 213 ARG A O 1
ATOM 1706 N N . PHE A 1 214 ? 19.068 -1.274 -20.542 1.00 73.06 214 PHE A N 1
ATOM 1707 C CA . PHE A 1 214 ? 19.634 -0.679 -19.337 1.00 73.06 214 PHE A CA 1
ATOM 1708 C C . PHE A 1 214 ? 20.137 0.749 -19.580 1.00 73.06 214 PHE A C 1
ATOM 1710 O O . PHE A 1 214 ? 19.930 1.630 -18.746 1.00 73.06 214 PHE A O 1
ATOM 1717 N N . GLY A 1 215 ? 20.761 0.999 -20.729 1.00 67.56 215 GLY A N 1
ATOM 1718 C CA . GLY A 1 215 ? 21.205 2.318 -21.162 1.00 67.56 215 GLY A CA 1
ATOM 1719 C C . GLY A 1 215 ? 20.039 3.290 -21.321 1.00 67.56 215 GLY A C 1
ATOM 1720 O O . GLY A 1 215 ? 20.120 4.410 -20.824 1.00 67.56 215 GLY A O 1
ATOM 1721 N N . ILE A 1 216 ? 18.932 2.845 -21.925 1.00 71.50 216 ILE A N 1
ATOM 1722 C CA . ILE A 1 216 ? 17.689 3.627 -22.046 1.00 71.50 216 ILE A CA 1
ATOM 1723 C C . ILE A 1 216 ? 17.089 3.918 -20.663 1.00 71.50 216 ILE A C 1
ATOM 1725 O O . ILE A 1 216 ? 16.752 5.058 -20.357 1.00 71.50 216 ILE A O 1
ATOM 1729 N N . LEU A 1 217 ? 17.012 2.908 -19.795 1.00 68.38 217 LEU A N 1
ATOM 1730 C CA . LEU A 1 217 ? 16.524 3.067 -18.422 1.00 68.38 217 LEU A CA 1
ATOM 1731 C C . LEU A 1 217 ? 17.343 4.098 -17.636 1.00 68.38 217 LEU A C 1
ATOM 1733 O O . LEU A 1 217 ? 16.777 4.963 -16.972 1.00 68.38 217 LEU A O 1
ATOM 1737 N N . ARG A 1 218 ? 18.677 4.044 -17.729 1.00 67.38 218 ARG A N 1
ATOM 1738 C CA . ARG A 1 218 ? 19.559 5.015 -17.065 1.00 67.38 218 ARG A CA 1
ATOM 1739 C C . ARG A 1 218 ? 19.518 6.403 -17.693 1.00 67.38 218 ARG A C 1
ATOM 1741 O O . ARG A 1 218 ? 19.694 7.367 -16.957 1.00 67.38 218 ARG A O 1
ATOM 1748 N N . SER A 1 219 ? 19.308 6.525 -19.003 1.00 67.38 219 SER A N 1
ATOM 1749 C CA . SER A 1 219 ? 19.227 7.837 -19.658 1.00 67.38 219 SER A CA 1
ATOM 1750 C C . SER A 1 219 ? 17.919 8.565 -19.345 1.00 67.38 219 SER A C 1
ATOM 1752 O O . SER A 1 219 ? 17.898 9.793 -19.312 1.00 67.38 219 SER A O 1
ATOM 1754 N N . GLN A 1 220 ? 16.848 7.817 -19.074 1.00 67.94 220 GLN A N 1
ATOM 1755 C CA . GLN A 1 220 ? 15.558 8.352 -18.634 1.00 67.94 220 GLN A CA 1
ATOM 1756 C C . GLN A 1 220 ? 15.470 8.542 -17.112 1.00 67.94 220 GLN A C 1
ATOM 1758 O O . GLN A 1 220 ? 14.606 9.277 -16.632 1.00 67.94 220 GLN A O 1
ATOM 1763 N N . ALA A 1 221 ? 16.346 7.895 -16.337 1.00 63.50 221 ALA A N 1
ATOM 1764 C CA . ALA A 1 221 ? 16.380 8.049 -14.890 1.00 63.50 221 ALA A CA 1
ATOM 1765 C C . ALA A 1 221 ? 16.833 9.464 -14.497 1.00 63.50 221 ALA A C 1
ATOM 1767 O O . ALA A 1 221 ? 17.855 9.973 -14.958 1.00 63.50 221 ALA A O 1
ATOM 1768 N N . HIS A 1 222 ? 16.089 10.094 -13.587 1.00 58.28 222 HIS A N 1
ATOM 1769 C CA . HIS A 1 222 ? 16.502 11.354 -12.980 1.00 58.28 222 HIS A CA 1
ATOM 1770 C C . HIS A 1 222 ? 17.865 11.202 -12.287 1.00 58.28 222 HIS A C 1
ATOM 1772 O O . HIS A 1 222 ? 18.104 10.231 -11.566 1.00 58.28 222 HIS A O 1
ATOM 1778 N N . ASN A 1 223 ? 18.746 12.199 -12.430 1.00 66.19 223 ASN A N 1
ATOM 1779 C CA . ASN A 1 223 ? 19.970 12.257 -11.627 1.00 66.19 223 ASN A CA 1
ATOM 1780 C C . ASN A 1 223 ? 19.628 12.361 -10.122 1.00 66.19 223 ASN A C 1
ATOM 1782 O O . ASN A 1 223 ? 18.479 12.598 -9.740 1.00 66.19 223 ASN A O 1
ATOM 1786 N N . ALA A 1 224 ? 20.620 12.191 -9.244 1.00 52.66 224 ALA A N 1
ATOM 1787 C CA . ALA A 1 224 ? 20.390 12.151 -7.796 1.00 52.66 224 ALA A CA 1
ATOM 1788 C C . ALA A 1 224 ? 19.680 13.407 -7.250 1.00 52.66 224 ALA A C 1
ATOM 1790 O O . ALA A 1 224 ? 18.833 13.300 -6.362 1.00 52.66 224 ALA A O 1
ATOM 1791 N N . ARG A 1 225 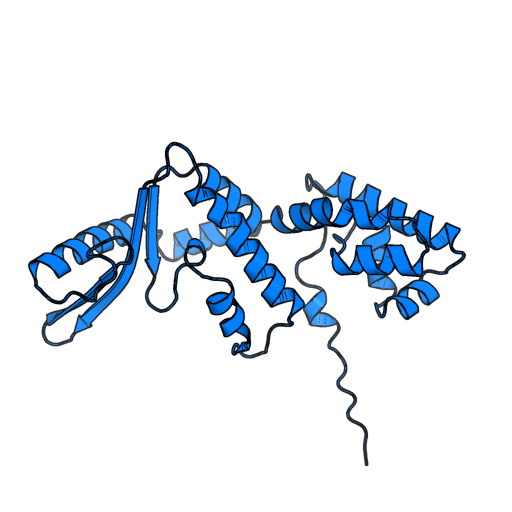? 19.981 14.591 -7.802 1.00 63.28 225 ARG A N 1
ATOM 1792 C CA . ARG A 1 225 ? 19.356 15.859 -7.402 1.00 63.28 225 ARG A CA 1
ATOM 1793 C C . ARG A 1 225 ? 17.890 15.906 -7.820 1.00 63.28 225 ARG A C 1
ATOM 1795 O O . ARG A 1 225 ? 17.038 16.237 -6.999 1.00 63.28 225 ARG A O 1
ATOM 1802 N N . ASP A 1 226 ? 17.601 15.542 -9.062 1.00 62.16 226 ASP A N 1
ATOM 1803 C CA . ASP A 1 226 ? 16.244 15.559 -9.610 1.00 62.16 226 ASP A CA 1
ATOM 1804 C C . ASP A 1 226 ? 15.368 14.478 -8.973 1.00 62.16 226 ASP A C 1
ATOM 1806 O O . ASP A 1 226 ? 14.204 14.730 -8.664 1.00 62.16 226 ASP A O 1
ATOM 1810 N N . SER A 1 227 ? 15.947 13.310 -8.680 1.00 53.91 227 SER A N 1
ATOM 1811 C CA . SER A 1 227 ? 15.301 12.243 -7.915 1.00 53.91 227 SER A CA 1
ATOM 1812 C C . SER A 1 227 ? 14.948 12.714 -6.506 1.00 53.91 227 SER A C 1
ATOM 1814 O O . SER A 1 227 ? 13.815 12.526 -6.065 1.00 53.91 227 SER A O 1
ATOM 1816 N N . ARG A 1 228 ? 15.876 13.391 -5.812 1.00 51.72 228 ARG A N 1
ATOM 1817 C CA . ARG A 1 228 ? 15.617 13.952 -4.479 1.00 51.72 228 ARG A CA 1
ATOM 1818 C C . ARG A 1 228 ? 14.514 15.006 -4.522 1.00 51.72 228 ARG A C 1
ATOM 1820 O O . ARG A 1 228 ? 13.550 14.890 -3.776 1.00 51.72 228 ARG A O 1
ATOM 1827 N N . ALA A 1 229 ? 14.598 15.958 -5.451 1.00 64.31 229 ALA A N 1
ATOM 1828 C CA . ALA A 1 229 ? 13.591 17.004 -5.621 1.00 64.31 229 ALA A CA 1
ATOM 1829 C C . ALA A 1 229 ? 12.218 16.439 -6.023 1.00 64.31 229 ALA A C 1
ATOM 1831 O O . ALA A 1 229 ? 11.171 16.972 -5.655 1.00 64.31 229 ALA A O 1
ATOM 1832 N N . PHE A 1 230 ? 12.182 15.359 -6.806 1.00 60.88 230 PHE A N 1
ATOM 1833 C CA . PHE A 1 230 ? 10.948 14.637 -7.094 1.00 60.88 230 PHE A CA 1
ATOM 1834 C C . PHE A 1 230 ? 10.376 14.001 -5.823 1.00 60.88 230 PHE A C 1
ATOM 1836 O O . PHE A 1 230 ? 9.213 14.246 -5.517 1.00 60.88 230 PHE A O 1
ATOM 1843 N N . VAL A 1 231 ? 11.179 13.258 -5.056 1.00 50.72 231 VAL A N 1
ATOM 1844 C CA . VAL A 1 231 ? 10.751 12.607 -3.806 1.00 50.72 231 VAL A CA 1
ATOM 1845 C C . VAL A 1 231 ? 10.284 13.627 -2.763 1.00 50.72 231 VAL A C 1
ATOM 1847 O O . VAL A 1 231 ? 9.216 13.446 -2.189 1.00 50.72 231 VAL A O 1
ATOM 1850 N N . GLU A 1 232 ? 11.017 14.722 -2.560 1.00 57.62 232 GLU A N 1
ATOM 1851 C CA . GLU A 1 232 ? 10.641 15.822 -1.658 1.00 57.62 232 GLU A CA 1
ATOM 1852 C C . GLU A 1 232 ? 9.277 16.416 -2.049 1.00 57.62 232 GLU A C 1
ATOM 1854 O O . GLU A 1 232 ? 8.375 16.490 -1.210 1.00 57.62 232 GLU A O 1
ATOM 1859 N N . ARG A 1 233 ? 9.060 16.683 -3.349 1.00 61.81 233 ARG A N 1
ATOM 1860 C CA . ARG A 1 233 ? 7.754 17.119 -3.877 1.00 61.81 233 ARG A CA 1
ATOM 1861 C C . ARG A 1 233 ? 6.641 16.096 -3.658 1.00 61.81 233 ARG A C 1
ATOM 1863 O O . ARG A 1 233 ? 5.522 16.496 -3.355 1.00 61.81 233 ARG A O 1
ATOM 1870 N N . GLN A 1 234 ? 6.914 14.798 -3.813 1.00 47.91 234 GLN A N 1
ATOM 1871 C CA . GLN A 1 234 ? 5.918 13.751 -3.544 1.00 47.91 234 GLN A CA 1
ATOM 1872 C C . GLN A 1 234 ? 5.589 13.611 -2.053 1.00 47.91 234 GLN A C 1
ATOM 1874 O O . GLN A 1 234 ? 4.489 13.186 -1.707 1.00 47.91 234 GLN A O 1
ATOM 1879 N N . LEU A 1 235 ? 6.532 13.953 -1.174 1.00 45.25 235 LEU A N 1
ATOM 1880 C CA . LEU A 1 235 ? 6.372 13.923 0.280 1.00 45.25 235 LEU A CA 1
ATOM 1881 C C . LEU A 1 235 ? 5.801 15.231 0.852 1.00 45.25 235 LEU A C 1
ATOM 1883 O O . LEU A 1 235 ? 5.722 15.358 2.071 1.00 45.25 235 LEU A O 1
ATOM 1887 N N . GLY A 1 236 ? 5.443 16.204 0.007 1.00 45.56 236 GLY A N 1
ATOM 1888 C CA . GLY A 1 236 ? 4.918 17.502 0.446 1.00 45.56 236 GLY A CA 1
ATOM 1889 C C . GLY A 1 236 ? 5.949 18.394 1.149 1.00 45.56 236 GLY A C 1
ATOM 1890 O O . GLY A 1 236 ? 5.586 19.421 1.715 1.00 45.56 236 GLY A O 1
ATOM 1891 N N . LYS A 1 237 ? 7.235 18.030 1.112 1.00 47.44 237 LYS A N 1
ATOM 1892 C CA . LYS A 1 237 ? 8.327 18.816 1.692 1.00 47.44 237 LYS A CA 1
ATOM 1893 C C . LYS A 1 237 ? 8.826 19.774 0.609 1.00 47.44 237 LYS A C 1
ATOM 1895 O O . LYS A 1 237 ? 9.370 19.324 -0.398 1.00 47.44 237 LYS A O 1
ATOM 1900 N N . ARG A 1 238 ? 8.537 21.067 0.769 1.00 47.59 238 ARG A N 1
ATOM 1901 C CA . ARG A 1 238 ? 9.078 22.132 -0.088 1.00 47.59 238 ARG A CA 1
ATOM 1902 C C . ARG A 1 238 ? 10.473 22.533 0.360 1.00 47.59 238 ARG A C 1
ATOM 1904 O O . ARG A 1 238 ? 10.684 22.585 1.590 1.00 47.59 238 ARG A O 1
#

Secondary structure (DSSP, 8-state):
---------GGGTTTT-BPPTT-TTHHHHHHHHHHHHHHHHHTT--HHHHHHHHTS-HHHHHHHHTTSBPPPHHHHHHHHHHTT-TTTTGGGHHHHHHHHHHSHHHHHHHHHHTT-SEEEEE-SSS--GGG--HHHHHGGGGSSSPPPHHHHHHHHHHHHHHGGGGG-SSPPEEEEEEEEEE-TTS-EEEEESSSGGG--B-SHHHHHHHHHHHHHHHHHSPPHHHHHHHHHHHTT--

Radius of gyration: 23.2 Å; Cα contacts (8 Å, |Δi|>4): 258; chains: 1; bounding box: 62×39×69 Å

pLDDT: mean 76.06, std 17.2, range [25.62, 97.94]

Organism: NCBI:txid42234

Mean predicted aligned error: 13.75 Å

Solvent-accessible surface area (backbone atoms only — not comparable to full-atom values): 13579 Å² total; per-residue (Å²): 142,76,90,78,78,82,74,79,70,72,72,76,78,62,82,84,49,68,54,56,95,87,43,90,53,36,68,58,33,31,52,50,9,47,49,52,45,51,35,34,54,75,58,71,44,52,66,62,57,47,14,58,77,71,73,48,58,51,67,58,49,52,33,29,36,65,17,40,25,64,63,50,43,70,52,29,47,49,47,17,60,78,39,66,40,82,51,70,41,40,70,46,26,64,60,36,50,53,51,64,46,52,55,57,55,56,24,53,44,50,52,51,56,69,68,47,65,62,45,85,44,82,34,70,88,54,78,53,64,73,74,51,49,65,71,62,52,53,57,53,56,76,41,82,79,63,64,54,69,73,55,48,54,47,54,37,52,53,34,58,62,53,41,55,51,74,72,41,86,81,57,49,51,70,44,39,40,42,33,78,47,75,48,98,88,71,50,51,43,32,29,20,66,64,44,79,83,46,43,79,40,59,51,69,74,59,41,51,54,53,49,51,53,50,50,52,53,57,72,71,46,66,53,74,67,54,43,47,54,49,50,33,57,47,68,73,48,127

Foldseek 3Di:
DDDDPPDPPPPVVPPQFFDDPPQPCQVVQQVLLCLLVVLCVVLVHDLVRLCVQLVHDSVVNVCSNRSRGQDALVSQVSSCVVSVVVCPSNVCNVVSLVSSQCDFPRVVVLVVLVVDQAAQEEAAPADPLLPDALVNLCVQCPDPVGDDPSVSVSSNVSSVVSVCQCVDVVRHYYWYWHHWDADPVRWIWTATCNPPVRDIDGDPVRNVVVVVSVVVVVVPDDDPVVVVVVRCVRRVND

Sequence (238 aa):
MSDQSYECNEDFDEAGWSVEVGDEVEPMVQAVGLLLKFCRESAGMSVVEFAGVMRYGEDMIRKLEGGRRIPRPGFLDKADTELGAQGHLRVFMEPMRRARYRKGARGRLKEVEGRAVEFLIYCTHNIHGLLQTPEYIRTFEMRKPPLSDSVIDHEVAYRLDRQEVFRKDPAPTFSIIQEHVTFADGTATGRSESLFNGRPVSKPQEISLLELRFGILRSQAHNARDSRAFVERQLGKR

InterPro domains:
  IPR001387 Cro/C1-type, helix-turn-helix domain [SM00530] (35-90)
  IPR001387 Cro/C1-type, helix-turn-helix domain [cd00093] (33-84)
  IPR010982 Lambda repressor-like, DNA-binding domain superfamily [SSF47413] (28-84)
  IPR043917 Domain of unknown function DUF5753 [PF19054] (108-178)

Nearest PDB structures (foldseek):
  2b5a-assembly1_A  TM=8.257E-01  e=2.130E-03  [Bacillus] caldolyticus
  3f52-assembly1_E  TM=8.152E-01  e=2.830E-03  Corynebacterium glutamicum
  9f9s-assembly1_CN  TM=8.983E-01  e=6.264E-03  Saccharomyces cerevisiae
  1y7y-assembly1_B  TM=9.263E-01  e=1.310E-02  Aeromonas hydrophila
  1y7y-assembly1_A  TM=9.244E-01  e=1.553E-02  Aeromonas hydrophila